Protein AF-A0A9N9CE41-F1 (afdb_monomer)

Mean predicted aligned error: 11.39 Å

Sequence (228 aa):
QKKMTTKIPTEILIKILNNVQSSRSTRDLYSSLLVNRIWCKVTIPILWELPLGQECYMHDERLMKKALFIRTYISLQLLSKLIGGQKRLEHLSIAGNGYLDYNSLFWAIISRKETLKSLRLYSVNFTHCLFLASSFTQLSGFHCTYLKFAAPKYSQKFIIKILEAANRNLKSIHLDLYPIITFEIFSAILNYCTKIEELTLHNLNPEQVIAMINDNFYELRRFSFDSG

Solvent-accessible surface area (backbone atoms only — not comparable to full-atom values): 12607 Å² total; per-residue (Å²): 133,84,81,81,76,84,74,78,54,69,72,58,51,50,53,52,51,57,64,57,47,44,101,75,47,68,66,72,51,59,65,41,49,71,73,41,74,65,45,27,66,58,44,47,59,62,57,54,78,47,77,75,60,86,69,69,94,69,92,57,66,69,61,52,50,52,55,50,49,54,57,46,50,58,49,41,57,53,48,19,52,54,49,56,67,46,88,76,47,36,72,49,76,47,78,44,87,54,94,56,86,47,64,66,38,51,53,18,54,56,76,31,24,90,47,29,31,30,45,34,40,31,26,59,52,42,81,89,48,49,85,57,25,59,58,35,45,58,23,28,29,43,34,42,36,48,44,89,85,42,68,65,70,43,47,51,54,27,51,38,33,32,40,61,33,14,18,64,48,25,28,32,42,35,42,40,42,69,86,51,60,48,70,68,51,53,51,38,45,68,75,27,34,64,47,27,30,31,43,34,44,33,26,51,54,71,68,58,55,52,50,59,72,75,44,84,57,81,56,51,77,42,80,46,73,42,76,113

Structure (mmCIF, N/CA/C/O backbone):
data_AF-A0A9N9CE41-F1
#
_entry.id   AF-A0A9N9CE41-F1
#
loop_
_atom_site.group_PDB
_atom_site.id
_atom_site.type_symbol
_atom_site.label_atom_id
_atom_site.label_alt_id
_atom_site.label_comp_id
_atom_site.label_asym_id
_atom_site.label_entity_id
_atom_site.label_seq_id
_atom_site.pdbx_PDB_ins_code
_atom_site.Cartn_x
_atom_site.Cartn_y
_atom_site.Cartn_z
_atom_site.occupancy
_atom_site.B_iso_or_equiv
_atom_site.auth_seq_id
_atom_site.auth_comp_id
_atom_site.auth_asym_id
_atom_site.auth_atom_id
_atom_site.pdbx_PDB_model_num
ATOM 1 N N . GLN A 1 1 ? 25.357 2.462 -57.049 1.00 44.84 1 GLN A N 1
ATOM 2 C CA . GLN A 1 1 ? 25.863 1.376 -56.175 1.00 44.84 1 GLN A CA 1
ATOM 3 C C . GLN A 1 1 ? 24.782 0.978 -55.177 1.00 44.84 1 GLN A C 1
ATOM 5 O O . GLN A 1 1 ? 24.344 1.811 -54.394 1.00 44.84 1 GLN A O 1
ATOM 10 N N . LYS A 1 2 ? 24.301 -0.269 -55.236 1.00 48.44 2 LYS A N 1
ATOM 11 C CA . LYS A 1 2 ? 23.279 -0.806 -54.323 1.00 48.44 2 LYS A CA 1
ATOM 12 C C . LYS A 1 2 ? 23.988 -1.212 -53.023 1.00 48.44 2 LYS A C 1
ATOM 14 O O . LYS A 1 2 ? 24.781 -2.146 -53.032 1.00 48.44 2 LYS A O 1
ATOM 19 N N . LYS A 1 3 ? 23.769 -0.478 -51.928 1.00 46.06 3 LYS A N 1
ATOM 20 C CA . LYS A 1 3 ? 24.369 -0.772 -50.615 1.00 46.06 3 LYS A CA 1
ATOM 21 C C . LYS A 1 3 ? 23.773 -2.094 -50.107 1.00 46.06 3 LYS A C 1
ATOM 23 O O . LYS A 1 3 ? 22.624 -2.113 -49.668 1.00 46.06 3 LYS A O 1
ATOM 28 N N . MET A 1 4 ? 24.503 -3.207 -50.232 1.00 42.44 4 MET A N 1
ATOM 29 C CA . MET A 1 4 ? 24.097 -4.476 -49.620 1.00 42.44 4 MET A CA 1
ATOM 30 C C . MET A 1 4 ? 24.098 -4.285 -48.107 1.00 42.44 4 MET A C 1
ATOM 32 O O . MET A 1 4 ? 25.146 -4.137 -47.487 1.00 42.44 4 MET A O 1
ATOM 36 N N . THR A 1 5 ? 22.912 -4.241 -47.514 1.00 59.03 5 THR A N 1
ATOM 37 C CA . THR A 1 5 ? 22.762 -4.294 -46.064 1.00 59.03 5 THR A CA 1
ATOM 38 C C . THR A 1 5 ? 22.612 -5.759 -45.694 1.00 59.03 5 THR A C 1
ATOM 40 O O . THR A 1 5 ? 21.532 -6.335 -45.798 1.00 59.03 5 THR A O 1
ATOM 43 N N . THR A 1 6 ? 23.718 -6.398 -45.322 1.00 60.03 6 THR A N 1
ATOM 44 C CA . THR A 1 6 ? 23.696 -7.743 -44.747 1.00 60.03 6 THR A CA 1
ATOM 45 C C . THR A 1 6 ? 23.051 -7.648 -43.366 1.00 60.03 6 THR A C 1
ATOM 47 O O . THR A 1 6 ? 23.660 -7.227 -42.384 1.00 60.03 6 THR A O 1
ATOM 50 N N . LYS A 1 7 ? 21.753 -7.954 -43.291 1.00 80.69 7 LYS A N 1
ATOM 51 C CA . LYS A 1 7 ? 21.048 -8.052 -42.012 1.00 80.69 7 LYS A CA 1
ATOM 52 C C . LYS A 1 7 ? 21.444 -9.368 -41.351 1.00 80.69 7 LYS A C 1
ATOM 54 O O . LYS A 1 7 ? 21.299 -10.423 -41.959 1.00 80.69 7 LYS A O 1
ATOM 59 N N . ILE A 1 8 ? 21.935 -9.294 -40.116 1.00 83.75 8 ILE A N 1
ATOM 60 C CA . ILE A 1 8 ? 22.201 -10.475 -39.289 1.00 83.75 8 ILE A CA 1
ATOM 61 C C . ILE A 1 8 ? 20.864 -11.206 -39.061 1.00 83.75 8 ILE A C 1
ATOM 63 O O . ILE A 1 8 ? 19.914 -10.554 -38.610 1.00 83.75 8 ILE A O 1
ATOM 67 N N . PRO A 1 9 ? 20.762 -12.515 -39.363 1.00 92.94 9 PRO A N 1
ATOM 68 C CA . PRO A 1 9 ? 19.569 -13.301 -39.061 1.00 92.94 9 PRO A CA 1
ATOM 69 C C . PRO A 1 9 ? 19.257 -13.306 -37.562 1.00 92.94 9 PRO A C 1
ATOM 71 O O . PRO A 1 9 ? 20.163 -13.314 -36.722 1.00 92.94 9 PRO A O 1
ATOM 74 N N . THR A 1 10 ? 17.973 -13.309 -37.213 1.00 90.31 10 THR A N 1
ATOM 75 C CA . THR A 1 10 ? 17.518 -13.231 -35.819 1.00 90.31 10 THR A CA 1
ATOM 76 C C . THR A 1 10 ? 18.035 -14.397 -34.978 1.00 90.31 10 THR A C 1
ATOM 78 O O . THR A 1 10 ? 18.397 -14.202 -33.824 1.00 90.31 10 THR A O 1
ATOM 81 N N . GLU A 1 11 ? 18.162 -15.583 -35.563 1.00 91.06 11 GLU A N 1
ATOM 82 C CA . GLU A 1 11 ? 18.649 -16.797 -34.907 1.00 91.06 11 GLU A CA 1
ATOM 83 C C . GLU A 1 11 ? 20.118 -16.663 -34.492 1.00 91.06 11 GLU A C 1
ATOM 85 O O . GLU A 1 11 ? 20.517 -17.102 -33.413 1.00 91.06 11 GLU A O 1
ATOM 90 N N . ILE A 1 12 ? 20.929 -16.017 -35.335 1.00 92.62 12 ILE A N 1
ATOM 91 C CA . ILE A 1 12 ? 22.336 -15.734 -35.034 1.00 92.62 12 ILE A CA 1
ATOM 92 C C . ILE A 1 12 ? 22.429 -14.684 -33.931 1.00 92.62 12 ILE A C 1
ATOM 94 O O . ILE A 1 12 ? 23.232 -14.828 -33.013 1.00 92.62 12 ILE A O 1
ATOM 98 N N . LEU A 1 13 ? 21.570 -13.665 -33.978 1.00 91.75 13 LEU A N 1
ATOM 99 C CA . LEU A 1 13 ? 21.514 -12.640 -32.945 1.00 91.75 13 LEU A CA 1
ATOM 100 C C . LEU A 1 13 ? 21.108 -13.212 -31.576 1.00 91.75 13 LEU A C 1
ATOM 102 O O . LEU A 1 13 ? 21.740 -12.873 -30.581 1.00 91.75 13 LEU A O 1
ATOM 106 N N . ILE A 1 14 ? 20.124 -14.118 -31.523 1.00 90.62 14 ILE A N 1
ATOM 107 C CA . ILE A 1 14 ? 19.747 -14.844 -30.297 1.00 90.62 14 ILE A CA 1
ATOM 108 C C . ILE A 1 14 ? 20.946 -15.621 -29.751 1.00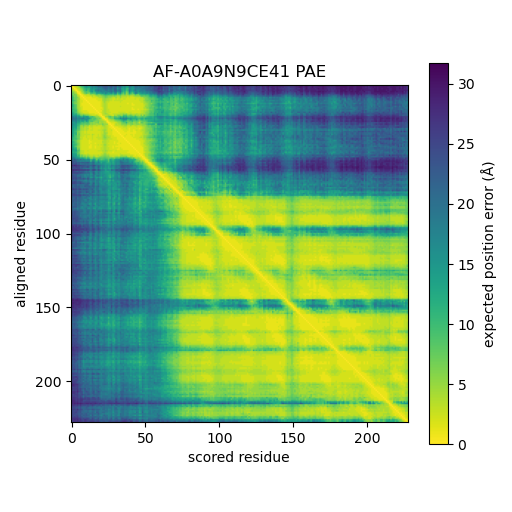 90.62 14 ILE A C 1
ATOM 110 O O . ILE A 1 14 ? 21.256 -15.511 -28.571 1.00 90.62 14 ILE A O 1
ATOM 114 N N . LYS A 1 15 ? 21.668 -16.360 -30.606 1.00 90.12 15 LYS A N 1
ATOM 115 C CA . LYS A 1 15 ? 22.870 -17.096 -30.185 1.00 90.12 15 LYS A CA 1
ATOM 116 C C . LYS A 1 15 ? 23.946 -16.165 -29.633 1.00 90.12 15 LYS A C 1
ATOM 118 O O . LYS A 1 15 ? 24.537 -16.487 -28.610 1.00 90.12 15 LYS A O 1
ATOM 123 N N . ILE A 1 16 ? 24.203 -15.025 -30.276 1.00 89.56 16 ILE A N 1
ATOM 124 C CA . ILE A 1 16 ? 25.168 -14.034 -29.778 1.00 89.56 16 ILE A CA 1
ATOM 125 C C . ILE A 1 16 ? 24.737 -13.541 -28.395 1.00 89.56 16 ILE A C 1
ATOM 127 O O . ILE A 1 16 ? 25.527 -13.599 -27.461 1.00 89.56 16 ILE A O 1
ATOM 131 N N . LEU A 1 17 ? 23.482 -13.118 -28.245 1.00 89.00 17 LEU A N 1
ATOM 132 C CA . LEU A 1 17 ? 22.967 -12.576 -26.989 1.00 89.00 17 LEU A CA 1
ATOM 133 C C . LEU A 1 17 ? 22.949 -13.626 -25.867 1.00 89.00 17 LEU A C 1
ATOM 135 O O . LEU A 1 17 ? 23.381 -13.320 -24.764 1.00 89.00 17 LEU A O 1
ATOM 139 N N . ASN A 1 18 ? 22.581 -14.877 -26.146 1.00 85.94 18 ASN A N 1
ATOM 140 C CA . ASN A 1 18 ? 22.642 -15.962 -25.158 1.00 85.94 18 ASN A CA 1
ATOM 141 C C . ASN A 1 18 ? 24.082 -16.314 -24.747 1.00 85.94 18 ASN A C 1
ATOM 143 O O . ASN A 1 18 ? 24.304 -16.742 -23.623 1.00 85.94 18 ASN A O 1
ATOM 147 N N . ASN A 1 19 ? 25.074 -16.118 -25.625 1.00 84.88 19 ASN A N 1
ATOM 148 C CA . ASN A 1 19 ? 26.488 -16.265 -25.253 1.00 84.88 19 ASN A CA 1
ATOM 149 C C . ASN A 1 19 ? 27.006 -15.061 -24.447 1.00 84.88 19 ASN A C 1
ATOM 151 O O . ASN A 1 19 ? 27.869 -15.220 -23.588 1.00 84.88 19 ASN A O 1
ATOM 155 N N . VAL A 1 20 ? 26.484 -13.859 -24.718 1.00 80.94 20 VAL A N 1
ATOM 156 C CA . VAL A 1 20 ? 26.765 -12.641 -23.935 1.00 80.94 20 VAL A CA 1
ATOM 157 C C . VAL A 1 20 ? 26.112 -12.717 -22.552 1.00 80.94 20 VAL A C 1
ATOM 159 O O . VAL A 1 20 ? 26.651 -12.186 -21.582 1.00 80.94 20 VAL A O 1
ATOM 162 N N . GLN A 1 21 ? 24.984 -13.419 -22.438 1.00 74.75 21 GLN A N 1
ATOM 163 C CA . GLN A 1 21 ? 24.361 -13.800 -21.177 1.00 74.75 21 GLN A CA 1
ATOM 164 C C . GLN A 1 21 ? 25.239 -14.830 -20.450 1.00 74.75 21 GLN A C 1
ATOM 166 O O . GLN A 1 21 ? 24.938 -16.020 -20.391 1.00 74.75 21 GLN A O 1
ATOM 171 N N . SER A 1 22 ? 26.360 -14.384 -19.882 1.00 64.62 22 SER A N 1
ATOM 172 C CA . SER A 1 22 ? 27.119 -15.221 -18.956 1.00 64.62 22 SER A CA 1
ATOM 173 C C . SER A 1 22 ? 26.214 -15.629 -17.789 1.00 64.62 22 SER A C 1
ATOM 175 O O . SER A 1 22 ? 25.350 -14.857 -17.362 1.00 64.62 22 SER A O 1
ATOM 177 N N . SER A 1 23 ? 26.450 -16.804 -17.201 1.00 57.34 23 SER A N 1
ATOM 178 C CA . SER A 1 23 ? 25.688 -17.312 -16.047 1.00 57.34 23 SER A CA 1
ATOM 179 C C . SER A 1 23 ? 25.718 -16.406 -14.805 1.00 57.34 23 SER A C 1
ATOM 181 O O . SER A 1 23 ? 25.091 -16.728 -13.799 1.00 57.34 23 SER A O 1
ATOM 183 N N . ARG A 1 24 ? 26.450 -15.283 -14.846 1.00 53.44 24 ARG A N 1
ATOM 184 C CA . ARG A 1 24 ? 26.708 -14.403 -13.703 1.00 53.44 24 ARG A CA 1
ATOM 185 C C . ARG A 1 24 ? 26.245 -12.957 -13.880 1.00 53.44 24 ARG A C 1
ATOM 187 O O . ARG A 1 24 ? 26.238 -12.236 -12.885 1.00 53.44 24 ARG A O 1
ATOM 194 N N . SER A 1 25 ? 25.874 -12.490 -15.079 1.00 62.81 25 SER A N 1
ATOM 195 C CA . SER A 1 25 ? 25.369 -11.114 -15.218 1.00 62.81 25 SER A CA 1
ATOM 196 C C . SER A 1 25 ? 24.567 -10.854 -16.489 1.00 62.81 25 SER A C 1
ATOM 198 O O . SER A 1 25 ? 24.998 -11.170 -17.594 1.00 62.81 25 SER A O 1
ATOM 200 N N . THR A 1 26 ? 23.435 -10.165 -16.324 1.00 68.00 26 THR A N 1
ATOM 201 C CA . THR A 1 26 ? 22.615 -9.644 -17.432 1.00 68.00 26 THR A CA 1
ATOM 202 C C . THR A 1 26 ? 23.099 -8.282 -17.952 1.00 68.00 26 THR A C 1
ATOM 204 O O . THR A 1 26 ? 22.507 -7.714 -18.869 1.00 68.00 26 THR A O 1
ATOM 207 N N . ARG A 1 27 ? 24.186 -7.737 -17.381 1.00 66.19 27 ARG A N 1
ATOM 208 C CA . ARG A 1 27 ? 24.671 -6.369 -17.630 1.00 66.19 27 ARG A CA 1
ATOM 209 C C . ARG A 1 27 ? 24.962 -6.085 -19.101 1.00 66.19 27 ARG A C 1
ATOM 211 O O . ARG A 1 27 ? 24.540 -5.052 -19.619 1.00 66.19 27 ARG A O 1
ATOM 218 N N . ASP A 1 28 ? 25.648 -7.007 -19.763 1.00 74.50 28 ASP A N 1
ATOM 219 C CA . ASP A 1 28 ? 26.127 -6.817 -21.135 1.00 74.50 28 ASP A CA 1
ATOM 220 C C . ASP A 1 28 ? 24.989 -6.891 -22.168 1.00 74.50 28 ASP A C 1
ATOM 222 O O . ASP A 1 28 ? 25.136 -6.465 -23.313 1.00 74.50 28 ASP A O 1
ATOM 226 N N . LEU A 1 29 ? 23.802 -7.336 -21.745 1.00 82.25 29 LEU A N 1
ATOM 227 C CA . LEU A 1 29 ? 22.591 -7.306 -22.558 1.00 82.25 29 LEU A CA 1
ATOM 228 C C . LEU A 1 29 ? 21.904 -5.932 -22.549 1.00 82.25 29 LEU A C 1
ATOM 230 O O . LEU A 1 29 ? 21.216 -5.595 -23.508 1.00 82.25 29 LEU A O 1
ATOM 234 N N . TYR A 1 30 ? 22.092 -5.077 -21.537 1.00 76.69 30 TYR A N 1
ATOM 235 C CA . TYR A 1 30 ? 21.418 -3.767 -21.534 1.00 76.69 30 TYR A CA 1
ATOM 236 C C . TYR A 1 30 ? 21.928 -2.835 -22.635 1.00 76.69 30 TYR A C 1
ATOM 238 O O . TYR A 1 30 ? 21.135 -2.102 -23.226 1.00 76.69 30 TYR A O 1
ATOM 246 N N . SER A 1 31 ? 23.223 -2.875 -22.957 1.00 78.50 31 SER A N 1
ATOM 247 C CA . SER A 1 31 ? 23.785 -2.110 -24.081 1.00 78.50 31 SER A CA 1
ATOM 248 C C . SER A 1 31 ? 23.175 -2.548 -25.419 1.00 78.50 31 SER A C 1
ATOM 250 O O . SER A 1 31 ? 22.936 -1.713 -26.293 1.00 78.50 31 SER A O 1
ATOM 252 N N . SER A 1 32 ? 22.811 -3.829 -25.539 1.00 83.56 32 SER A N 1
ATOM 253 C CA . SER A 1 32 ? 22.154 -4.407 -26.716 1.00 83.56 32 SER A CA 1
ATOM 254 C C . SER A 1 32 ? 20.762 -3.814 -26.977 1.00 83.56 32 SER A C 1
ATOM 256 O O . SER A 1 32 ? 20.340 -3.716 -28.131 1.00 83.56 32 SER A O 1
ATOM 258 N N . LEU A 1 33 ? 20.068 -3.315 -25.944 1.00 79.31 33 LEU A N 1
ATOM 259 C CA . LEU A 1 33 ? 18.781 -2.622 -26.102 1.00 79.31 33 LEU A CA 1
ATOM 260 C C . LEU A 1 33 ? 18.899 -1.305 -26.884 1.00 79.31 33 LEU A C 1
ATOM 262 O O . LEU A 1 33 ? 17.920 -0.875 -27.496 1.00 79.31 33 LEU A O 1
ATOM 266 N N . LEU A 1 34 ? 20.076 -0.671 -26.869 1.00 78.06 34 LEU A N 1
ATOM 267 C CA . LEU A 1 34 ? 20.307 0.654 -27.452 1.00 78.06 34 LEU A CA 1
ATOM 268 C C . LEU A 1 34 ? 20.827 0.605 -28.896 1.00 78.06 34 LEU A C 1
ATOM 270 O O . LEU A 1 34 ? 20.915 1.644 -29.542 1.00 78.06 34 LEU A O 1
ATOM 274 N N . VAL A 1 35 ? 21.154 -0.582 -29.419 1.00 84.06 35 VAL A N 1
ATOM 275 C CA . VAL A 1 35 ? 21.774 -0.733 -30.746 1.00 84.06 35 VAL A CA 1
ATOM 276 C C . VAL A 1 35 ? 20.783 -0.409 -31.869 1.00 84.06 35 VAL A C 1
ATOM 278 O O . VAL A 1 35 ? 21.048 0.446 -32.710 1.00 84.06 35 VAL A O 1
ATOM 281 N N . ASN A 1 36 ? 19.642 -1.106 -31.920 1.00 86.12 36 ASN A N 1
ATOM 282 C CA . ASN A 1 36 ? 18.527 -0.828 -32.835 1.00 86.12 36 ASN A CA 1
ATOM 283 C C . ASN A 1 36 ? 17.262 -1.615 -32.432 1.00 86.12 36 ASN A C 1
ATOM 285 O O . ASN A 1 36 ? 17.282 -2.460 -31.538 1.00 86.12 36 ASN A O 1
ATOM 289 N N . ARG A 1 37 ? 16.147 -1.384 -33.143 1.00 81.19 37 ARG A N 1
ATOM 290 C CA . ARG A 1 37 ? 14.844 -2.016 -32.859 1.00 81.19 37 ARG A CA 1
ATOM 291 C C . ARG A 1 37 ? 14.859 -3.549 -32.937 1.00 81.19 37 ARG A C 1
ATOM 293 O O . ARG A 1 37 ? 14.078 -4.179 -32.231 1.00 81.19 37 ARG A O 1
ATOM 300 N N . ILE A 1 38 ? 15.692 -4.148 -33.792 1.00 88.56 38 ILE A N 1
ATOM 301 C CA . ILE A 1 38 ? 15.785 -5.612 -33.921 1.00 88.56 38 ILE A CA 1
ATOM 302 C C . ILE A 1 38 ? 16.506 -6.182 -32.700 1.00 88.56 38 ILE A C 1
ATOM 304 O O . ILE A 1 38 ? 15.963 -7.066 -32.045 1.00 88.56 38 ILE A O 1
ATOM 308 N N . TRP A 1 39 ? 17.662 -5.619 -32.343 1.00 89.31 39 TRP A N 1
ATOM 309 C CA . TRP A 1 39 ? 18.403 -6.005 -31.139 1.00 89.31 39 TRP A CA 1
ATOM 310 C C . TRP A 1 39 ? 17.556 -5.845 -29.881 1.00 89.31 39 TRP A C 1
ATOM 312 O O . TRP A 1 39 ? 17.470 -6.776 -29.088 1.00 89.31 39 TRP A O 1
ATOM 322 N N . CYS A 1 40 ? 16.828 -4.735 -29.756 1.00 83.25 40 CYS A N 1
ATOM 323 C CA . CYS A 1 40 ? 15.890 -4.519 -28.660 1.00 83.25 40 CYS A CA 1
ATOM 324 C C . CYS A 1 40 ? 14.824 -5.629 -28.576 1.00 83.25 40 CYS A C 1
ATOM 326 O O . CYS A 1 40 ? 14.662 -6.244 -27.524 1.00 83.25 40 CYS A O 1
ATOM 328 N N . LYS A 1 41 ? 14.144 -5.945 -29.689 1.00 83.38 41 LYS A N 1
ATOM 329 C CA . LYS A 1 41 ? 13.095 -6.982 -29.728 1.00 83.38 41 LYS A CA 1
ATOM 330 C C . LYS A 1 41 ? 13.593 -8.373 -29.334 1.00 83.38 41 LYS A C 1
ATOM 332 O O . LYS A 1 41 ? 12.823 -9.124 -28.751 1.00 83.38 41 LYS A O 1
ATOM 337 N N . VAL A 1 42 ? 14.835 -8.710 -29.673 1.00 89.00 42 VAL A N 1
ATOM 338 C CA . VAL A 1 42 ? 15.430 -10.025 -29.386 1.00 89.00 42 VAL A CA 1
ATOM 339 C C . VAL A 1 42 ? 16.005 -10.094 -27.970 1.00 89.00 42 VAL A C 1
ATOM 341 O O . VAL A 1 42 ? 15.869 -11.107 -27.298 1.00 89.00 42 VAL A O 1
ATOM 344 N N . THR A 1 43 ? 16.608 -9.004 -27.497 1.00 86.38 43 THR A N 1
ATOM 345 C CA . THR A 1 43 ? 17.237 -8.928 -26.170 1.00 86.38 43 THR A CA 1
ATOM 346 C C . THR A 1 43 ? 16.201 -8.925 -25.045 1.00 86.38 43 THR A C 1
ATOM 348 O O . THR A 1 43 ? 16.466 -9.456 -23.972 1.00 86.38 43 THR A O 1
ATOM 351 N N . ILE A 1 44 ? 15.015 -8.347 -25.278 1.00 80.94 44 ILE A N 1
ATOM 352 C CA . ILE A 1 44 ? 13.927 -8.285 -24.291 1.00 80.94 44 ILE A CA 1
ATOM 353 C C . ILE A 1 44 ? 13.563 -9.691 -23.774 1.00 80.94 44 ILE A C 1
ATOM 355 O O . ILE A 1 44 ? 13.729 -9.902 -22.578 1.00 80.94 44 ILE A O 1
ATOM 359 N N . PRO A 1 45 ? 13.131 -10.667 -24.599 1.00 81.00 45 PRO A N 1
ATOM 360 C CA . PRO A 1 45 ? 12.812 -12.011 -24.110 1.00 81.00 45 PRO A CA 1
ATOM 361 C C . PRO A 1 45 ? 13.934 -12.651 -23.280 1.00 81.00 45 PRO A C 1
ATOM 363 O O . PRO A 1 45 ? 13.661 -13.162 -22.202 1.00 81.00 45 PRO A O 1
ATOM 366 N N . ILE A 1 46 ? 15.190 -12.516 -23.717 1.00 81.94 46 ILE A N 1
ATOM 367 C CA . ILE A 1 46 ? 16.377 -13.076 -23.046 1.00 81.94 46 ILE A CA 1
ATOM 368 C C . ILE A 1 46 ? 16.590 -12.445 -21.657 1.00 81.94 46 ILE A C 1
ATOM 370 O O . ILE A 1 46 ? 16.816 -13.142 -20.670 1.00 81.94 46 ILE A O 1
ATOM 374 N N . LEU A 1 47 ? 16.450 -11.117 -21.547 1.00 75.81 47 LEU A N 1
ATOM 375 C CA . LEU A 1 47 ? 16.471 -10.408 -20.260 1.00 75.81 47 LEU A CA 1
ATOM 376 C C . LEU A 1 47 ? 15.312 -10.828 -19.337 1.00 75.81 47 LEU A C 1
ATOM 378 O O . LEU A 1 47 ? 15.435 -10.737 -18.116 1.00 75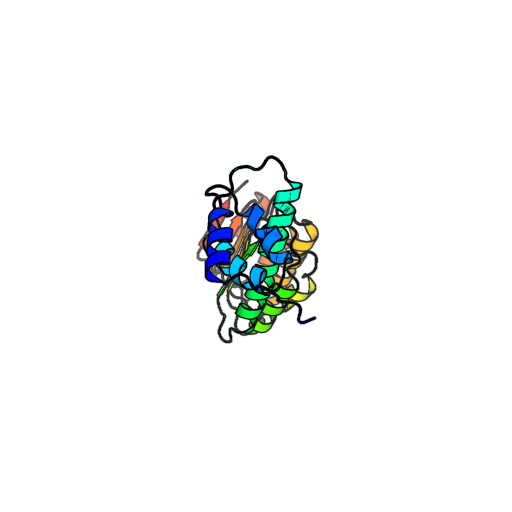.81 47 LEU A O 1
ATOM 382 N N . TRP A 1 48 ? 14.190 -11.269 -19.910 1.00 70.56 48 TRP A N 1
ATOM 383 C CA . TRP A 1 48 ? 12.993 -11.699 -19.187 1.00 70.56 48 TRP A CA 1
ATOM 384 C C . TRP A 1 48 ? 12.995 -13.169 -18.765 1.00 70.56 48 TRP A C 1
ATOM 386 O O . TRP A 1 48 ? 12.202 -13.515 -17.895 1.00 70.56 48 TRP A O 1
ATOM 396 N N . GLU A 1 49 ? 13.856 -14.019 -19.332 1.00 70.12 49 GLU A N 1
ATOM 397 C CA . GLU A 1 49 ? 14.012 -15.423 -18.911 1.00 70.12 49 GLU A CA 1
ATOM 398 C C . GLU A 1 49 ? 14.626 -15.544 -17.503 1.00 70.12 49 GLU A C 1
ATOM 400 O O . GLU A 1 49 ? 14.409 -16.533 -16.807 1.00 70.12 49 GLU A O 1
ATOM 405 N N . LEU A 1 50 ? 15.316 -14.499 -17.031 1.00 61.28 50 LEU A N 1
ATOM 406 C CA . LEU A 1 50 ? 15.824 -14.373 -15.660 1.00 61.28 50 LEU A CA 1
ATOM 407 C C . LEU A 1 50 ? 15.410 -13.020 -15.053 1.00 61.28 50 LEU A C 1
ATOM 409 O O . LEU A 1 50 ? 16.265 -12.203 -14.697 1.00 61.28 50 LEU A O 1
ATOM 413 N N . PRO A 1 51 ? 14.100 -12.759 -14.875 1.00 51.38 51 PRO A N 1
ATOM 414 C CA . PRO A 1 51 ? 13.600 -11.436 -14.496 1.00 51.38 51 PRO A CA 1
ATOM 415 C C . PRO A 1 51 ? 14.009 -11.045 -13.066 1.00 51.38 51 PRO A C 1
ATOM 417 O O . PRO A 1 51 ? 13.934 -9.872 -12.694 1.00 51.38 51 PRO A O 1
ATOM 420 N N . LEU A 1 52 ? 14.449 -12.031 -12.275 1.00 48.28 52 LEU A N 1
ATOM 421 C CA . LEU A 1 52 ? 14.884 -11.949 -10.881 1.00 48.28 52 LEU A CA 1
ATOM 422 C C . LEU A 1 52 ? 16.215 -12.687 -10.650 1.00 48.28 52 LEU A C 1
ATOM 424 O O . LEU A 1 52 ? 16.471 -13.128 -9.533 1.00 48.28 52 LEU A O 1
ATOM 428 N N . GLY A 1 53 ? 17.041 -12.851 -11.696 1.00 45.09 53 GLY A N 1
ATOM 429 C CA . GLY A 1 53 ? 18.353 -13.489 -11.574 1.00 45.09 53 GLY A CA 1
ATOM 430 C C . GLY A 1 53 ? 19.120 -12.943 -10.366 1.00 45.09 53 GLY A C 1
ATOM 431 O O . GLY A 1 53 ? 19.201 -11.729 -10.173 1.00 45.09 53 GLY A O 1
ATOM 432 N N . GLN A 1 54 ? 19.601 -13.864 -9.534 1.00 47.47 54 GLN A N 1
ATOM 433 C CA . GLN A 1 54 ? 20.292 -13.634 -8.270 1.00 47.47 54 GLN A CA 1
ATOM 434 C C . GLN A 1 54 ? 21.622 -12.915 -8.537 1.00 47.47 54 GLN A C 1
ATOM 436 O O . GLN A 1 54 ? 22.671 -13.542 -8.633 1.00 47.47 54 GLN A O 1
ATOM 441 N N . GLU A 1 55 ? 21.589 -11.598 -8.742 1.00 51.38 55 GLU A N 1
ATOM 442 C CA . GLU A 1 55 ? 22.815 -10.833 -8.956 1.00 51.38 55 GLU A CA 1
ATOM 443 C C . GLU A 1 55 ? 23.532 -10.664 -7.613 1.00 51.38 55 GLU A C 1
ATOM 445 O O . GLU A 1 55 ? 23.090 -9.952 -6.710 1.00 51.38 55 GLU A O 1
ATOM 450 N N . CYS A 1 56 ? 24.633 -11.407 -7.496 1.00 41.81 56 CYS A N 1
ATOM 451 C CA . CYS A 1 56 ? 25.593 -11.374 -6.407 1.00 41.81 56 CYS A CA 1
ATOM 452 C C . CYS A 1 56 ? 26.043 -9.937 -6.098 1.00 41.81 56 CYS A C 1
ATOM 454 O O . CYS A 1 56 ? 26.203 -9.128 -7.011 1.00 41.81 56 CYS A O 1
ATOM 456 N N . TYR A 1 57 ? 26.289 -9.667 -4.812 1.00 45.31 57 TYR A N 1
ATOM 457 C CA . TYR A 1 57 ? 26.903 -8.458 -4.251 1.00 45.31 57 TYR A CA 1
ATOM 458 C C . TYR A 1 57 ? 27.872 -7.755 -5.224 1.00 45.31 57 TYR A C 1
ATOM 460 O O . TYR A 1 57 ? 28.998 -8.200 -5.439 1.00 45.31 57 TYR A O 1
ATOM 468 N N . MET A 1 58 ? 27.421 -6.651 -5.826 1.00 49.75 58 MET A N 1
ATOM 469 C CA . MET A 1 58 ? 28.225 -5.815 -6.722 1.00 49.75 58 MET A CA 1
ATOM 470 C C . MET A 1 58 ? 28.982 -4.750 -5.919 1.00 49.75 58 MET A C 1
ATOM 472 O O . MET A 1 58 ? 28.390 -4.085 -5.073 1.00 49.75 58 MET A O 1
ATOM 476 N N . HIS A 1 59 ? 30.263 -4.529 -6.234 1.00 52.47 59 HIS A N 1
ATOM 477 C CA . HIS A 1 59 ? 31.070 -3.439 -5.660 1.00 52.47 59 HIS A CA 1
ATOM 478 C C . HIS A 1 59 ? 30.850 -2.066 -6.331 1.00 52.47 59 HIS A C 1
ATOM 480 O O . HIS A 1 59 ? 31.252 -1.055 -5.763 1.00 52.47 59 HIS A O 1
ATOM 486 N N . ASP A 1 60 ? 30.199 -1.998 -7.503 1.00 57.56 60 ASP A N 1
ATOM 487 C CA . ASP A 1 60 ? 29.906 -0.732 -8.202 1.00 57.56 60 ASP A CA 1
ATOM 488 C C . ASP A 1 60 ? 28.405 -0.399 -8.163 1.00 57.56 60 ASP A C 1
ATOM 490 O O . ASP A 1 60 ? 27.591 -0.830 -8.990 1.00 57.56 60 ASP A O 1
ATOM 494 N N . GLU A 1 61 ? 28.046 0.409 -7.169 1.00 56.19 61 GLU A N 1
ATOM 495 C CA . GLU A 1 61 ? 26.685 0.858 -6.882 1.00 56.19 61 GLU A CA 1
ATOM 496 C C . GLU A 1 61 ? 26.063 1.675 -8.034 1.00 56.19 61 GLU A C 1
ATOM 498 O O . GLU A 1 61 ? 24.841 1.692 -8.216 1.00 56.19 61 GLU A O 1
ATOM 503 N N . ARG A 1 62 ? 26.882 2.355 -8.850 1.00 55.16 62 ARG A N 1
ATOM 504 C CA . ARG A 1 62 ? 26.412 3.328 -9.848 1.00 55.16 62 ARG A CA 1
ATOM 505 C C . ARG A 1 62 ? 25.879 2.646 -11.104 1.00 55.16 62 ARG A C 1
ATOM 507 O O . ARG A 1 62 ? 24.866 3.083 -11.658 1.00 55.16 62 ARG A O 1
ATOM 514 N N . LEU A 1 63 ? 26.538 1.579 -11.550 1.00 52.78 63 LEU A N 1
ATOM 515 C CA . LEU A 1 63 ? 26.086 0.772 -12.687 1.00 52.78 63 LEU A CA 1
ATOM 516 C C . LEU A 1 63 ? 24.923 -0.148 -12.305 1.00 52.78 63 LEU A C 1
ATOM 518 O O . LEU A 1 63 ? 23.982 -0.269 -13.092 1.00 52.78 63 LEU A O 1
ATOM 522 N N . MET A 1 64 ? 24.931 -0.699 -11.082 1.00 57.97 64 MET A N 1
ATOM 523 C CA . MET A 1 64 ? 23.794 -1.442 -10.527 1.00 57.97 64 MET A CA 1
ATOM 524 C C . MET A 1 64 ? 22.530 -0.583 -10.556 1.00 57.97 64 MET A C 1
ATOM 526 O O . MET A 1 64 ? 21.533 -0.984 -11.148 1.00 57.97 64 MET A O 1
ATOM 530 N N . LYS A 1 65 ? 22.600 0.643 -10.019 1.00 55.94 65 LYS A N 1
ATOM 531 C CA . LYS A 1 65 ? 21.486 1.599 -10.046 1.00 55.94 65 LYS A CA 1
ATOM 532 C C . LYS A 1 65 ? 20.954 1.803 -11.467 1.00 55.94 65 LYS A C 1
ATOM 534 O O . LYS A 1 65 ? 19.758 1.653 -11.685 1.00 55.94 65 LYS A O 1
ATOM 539 N N . LYS A 1 66 ? 21.815 2.077 -12.455 1.00 53.22 66 LYS A N 1
ATOM 540 C CA . LYS A 1 66 ? 21.396 2.338 -13.849 1.00 53.22 66 LYS A CA 1
ATOM 541 C C . LYS A 1 66 ? 20.722 1.141 -14.534 1.00 53.22 66 LYS A C 1
ATOM 543 O O . LYS A 1 66 ? 19.692 1.331 -15.179 1.00 53.22 66 LYS A O 1
ATOM 548 N N . ALA A 1 67 ? 21.270 -0.067 -14.396 1.00 54.91 67 ALA A N 1
ATOM 549 C CA . ALA A 1 67 ? 20.668 -1.275 -14.967 1.00 54.91 67 ALA A CA 1
ATOM 550 C C . ALA A 1 67 ? 19.316 -1.592 -14.301 1.00 54.91 67 ALA A C 1
ATOM 552 O O . ALA A 1 67 ? 18.334 -1.870 -14.993 1.00 54.91 67 ALA A O 1
ATOM 553 N N . LEU A 1 68 ? 19.233 -1.434 -12.973 1.00 57.78 68 LEU A N 1
ATOM 554 C CA . LEU A 1 68 ? 17.979 -1.554 -12.227 1.00 57.78 68 LEU A CA 1
ATOM 555 C C . LEU A 1 68 ? 16.955 -0.504 -12.679 1.00 57.78 68 LEU A C 1
ATOM 557 O O . LEU A 1 68 ? 15.788 -0.839 -12.853 1.00 57.78 68 LEU A O 1
ATOM 561 N N . PHE A 1 69 ? 17.375 0.742 -12.931 1.00 55.94 69 PHE A N 1
ATOM 562 C CA . PHE A 1 69 ? 16.492 1.807 -13.414 1.00 55.94 69 PHE A CA 1
ATOM 563 C C . PHE A 1 69 ? 15.897 1.479 -14.785 1.00 55.94 69 PHE A C 1
ATOM 565 O O . PHE A 1 69 ? 14.686 1.594 -14.946 1.00 55.94 69 PHE A O 1
ATOM 572 N N . ILE A 1 70 ? 16.698 1.024 -15.755 1.00 55.94 70 ILE A N 1
ATOM 573 C CA . ILE A 1 70 ? 16.195 0.686 -17.100 1.00 55.94 70 ILE A CA 1
ATOM 574 C C . ILE A 1 70 ? 15.262 -0.531 -17.040 1.00 55.94 70 ILE A C 1
ATOM 576 O O . ILE A 1 70 ? 14.150 -0.480 -17.571 1.00 55.94 70 ILE A O 1
ATOM 580 N N . ARG A 1 71 ? 15.670 -1.600 -16.340 1.00 60.44 71 ARG A N 1
ATOM 581 C CA . ARG A 1 71 ? 14.857 -2.814 -16.149 1.00 60.44 71 ARG A CA 1
ATOM 582 C C . ARG A 1 71 ? 13.531 -2.504 -15.468 1.00 60.44 71 ARG A C 1
ATOM 584 O O . ARG A 1 71 ? 12.477 -2.956 -15.919 1.00 60.44 71 ARG A O 1
ATOM 591 N N . THR A 1 72 ? 13.567 -1.700 -14.410 1.00 60.00 72 THR A N 1
ATOM 592 C CA . THR A 1 72 ? 12.356 -1.381 -13.656 1.00 60.00 72 THR A CA 1
ATOM 593 C C . THR A 1 72 ? 11.481 -0.380 -14.396 1.00 60.00 72 THR A C 1
ATOM 595 O O . THR A 1 72 ? 10.271 -0.540 -14.387 1.00 60.00 72 THR A O 1
ATOM 598 N N . TYR A 1 73 ? 12.042 0.583 -15.130 1.00 60.72 73 TYR A N 1
ATOM 599 C CA . TYR A 1 73 ? 11.256 1.525 -15.930 1.00 60.72 73 TYR A CA 1
ATOM 600 C C . TYR A 1 73 ? 10.460 0.830 -17.044 1.00 60.72 73 TYR A C 1
ATOM 602 O O . TYR A 1 73 ? 9.258 1.062 -17.187 1.00 60.72 73 TYR A O 1
ATOM 610 N N . ILE A 1 74 ? 11.102 -0.071 -17.798 1.00 62.47 74 ILE A N 1
ATOM 611 C CA . ILE A 1 74 ? 10.416 -0.862 -18.831 1.00 62.47 74 ILE A CA 1
ATOM 612 C C . ILE A 1 74 ? 9.335 -1.744 -18.183 1.00 62.47 74 ILE A C 1
ATOM 614 O O . ILE A 1 74 ? 8.210 -1.820 -18.685 1.00 62.47 74 ILE A O 1
ATOM 618 N N . SER A 1 75 ? 9.638 -2.342 -17.028 1.00 69.81 75 SER A N 1
ATOM 619 C CA . SER A 1 75 ? 8.668 -3.129 -16.260 1.00 69.81 75 SER A CA 1
ATOM 620 C C . SER A 1 75 ? 7.489 -2.280 -15.765 1.00 69.81 75 SER A C 1
ATOM 622 O O . SER A 1 75 ? 6.350 -2.731 -15.835 1.00 69.81 75 SER A O 1
ATOM 624 N N . LEU A 1 76 ? 7.720 -1.033 -15.340 1.00 74.62 76 LEU A N 1
ATOM 625 C CA . LEU A 1 76 ? 6.684 -0.120 -14.846 1.00 74.62 76 LEU A CA 1
ATOM 626 C C . LEU A 1 76 ? 5.722 0.327 -15.944 1.00 74.62 76 LEU A C 1
ATOM 628 O O . LEU A 1 76 ? 4.515 0.365 -15.706 1.00 74.62 76 LEU A O 1
ATOM 632 N N . GLN A 1 77 ? 6.208 0.620 -17.154 1.00 78.19 77 GLN A N 1
ATOM 633 C CA . GLN A 1 77 ? 5.325 0.967 -18.273 1.00 78.19 77 GLN A CA 1
ATOM 634 C C . GLN A 1 77 ? 4.413 -0.202 -18.666 1.00 78.19 77 GLN A C 1
ATOM 636 O O . GLN A 1 77 ? 3.223 -0.007 -18.922 1.00 78.19 77 GLN A O 1
ATOM 641 N N . LEU A 1 78 ? 4.958 -1.420 -18.709 1.00 79.00 78 LEU A N 1
ATOM 642 C CA . LEU A 1 78 ? 4.174 -2.619 -19.004 1.00 79.00 78 LEU A CA 1
ATOM 643 C C . LEU A 1 78 ? 3.182 -2.925 -17.883 1.00 79.00 78 LEU A C 1
ATOM 645 O O . LEU A 1 78 ? 2.012 -3.165 -18.167 1.00 79.00 78 LEU A O 1
ATOM 649 N N . LEU A 1 79 ? 3.615 -2.834 -16.626 1.00 82.31 79 LEU A N 1
ATOM 650 C CA . LEU A 1 79 ? 2.753 -3.024 -15.464 1.00 82.31 79 LEU A CA 1
ATOM 651 C C . LEU A 1 79 ? 1.604 -2.008 -15.447 1.00 82.31 79 LEU A C 1
ATOM 653 O O . LEU A 1 79 ? 0.458 -2.383 -15.219 1.00 82.31 79 LEU A O 1
ATOM 657 N N . SER A 1 80 ? 1.881 -0.747 -15.785 1.00 88.69 80 SER A N 1
ATOM 658 C CA . SER A 1 80 ? 0.857 0.299 -15.898 1.00 88.69 80 SER A CA 1
ATOM 659 C C . SER A 1 80 ? -0.184 -0.042 -16.966 1.00 88.69 80 SER A C 1
ATOM 661 O O . SER A 1 80 ? -1.385 0.070 -16.725 1.00 88.69 80 SER A O 1
ATOM 663 N N . LYS A 1 81 ? 0.250 -0.523 -18.139 1.00 87.69 81 LYS A N 1
ATOM 664 C CA . LYS A 1 81 ? -0.666 -0.974 -19.200 1.00 87.69 81 LYS A CA 1
ATOM 665 C C . LYS A 1 81 ? -1.480 -2.195 -18.778 1.00 87.69 81 LYS A C 1
ATOM 667 O O . LYS A 1 81 ? -2.678 -2.240 -19.043 1.00 87.69 81 LYS A O 1
ATOM 672 N N . LEU A 1 82 ? -0.845 -3.162 -18.115 1.00 84.12 82 LEU A N 1
ATOM 673 C CA . LEU A 1 82 ? -1.507 -4.367 -17.621 1.00 84.12 82 LEU A CA 1
ATOM 674 C C . LEU A 1 82 ? -2.599 -4.014 -16.614 1.00 84.12 82 LEU A C 1
ATOM 676 O O . LEU A 1 82 ? -3.738 -4.427 -16.812 1.00 84.12 82 LEU A O 1
ATOM 680 N N . ILE A 1 83 ? -2.275 -3.210 -15.596 1.00 89.00 83 ILE A N 1
ATOM 681 C CA . ILE A 1 83 ? -3.227 -2.745 -14.578 1.00 89.00 83 ILE A CA 1
ATOM 682 C C . ILE A 1 83 ? -4.356 -1.941 -15.228 1.00 89.00 83 ILE A C 1
ATOM 684 O O . ILE A 1 83 ? -5.524 -2.223 -14.969 1.00 89.00 83 ILE A O 1
ATOM 688 N N . GLY A 1 84 ? -4.030 -0.994 -16.115 1.00 90.00 84 GLY A N 1
ATOM 689 C CA . GLY A 1 84 ? -5.027 -0.177 -16.813 1.00 90.00 84 GLY A CA 1
ATOM 690 C C . GLY A 1 84 ? -5.992 -0.992 -17.684 1.00 90.00 84 GLY A C 1
ATOM 691 O O . GLY A 1 84 ? -7.144 -0.600 -17.860 1.00 90.00 84 GLY A O 1
ATOM 692 N N . GLY A 1 85 ? -5.556 -2.152 -18.187 1.00 89.38 85 GLY A N 1
ATOM 693 C CA . GLY A 1 85 ? -6.390 -3.076 -18.956 1.00 89.38 85 GLY A CA 1
ATOM 694 C C . GLY A 1 85 ? -7.337 -3.947 -18.119 1.00 89.38 85 GLY A C 1
ATOM 695 O O . GLY A 1 85 ? -8.296 -4.495 -18.667 1.00 89.38 85 GLY A O 1
ATOM 696 N N . GLN A 1 86 ? -7.121 -4.085 -16.806 1.00 90.75 86 GLN A N 1
ATOM 697 C CA . GLN A 1 86 ? -7.934 -4.972 -15.966 1.00 90.75 86 GLN A CA 1
ATOM 698 C C . GLN A 1 86 ? -9.242 -4.302 -15.528 1.00 90.75 86 GLN A C 1
ATOM 700 O O . GLN A 1 86 ? -9.236 -3.352 -14.754 1.00 90.75 86 GLN A O 1
ATOM 705 N N . LYS A 1 87 ? -10.404 -4.807 -15.958 1.00 92.44 87 LYS A N 1
ATOM 706 C CA . LYS A 1 87 ? -11.718 -4.241 -15.573 1.00 92.44 87 LYS A CA 1
ATOM 707 C C . LYS A 1 87 ? -12.240 -4.695 -14.207 1.00 92.44 87 LYS A C 1
ATOM 709 O O . LYS A 1 87 ? -13.162 -4.081 -13.693 1.00 92.44 87 LYS A O 1
ATOM 714 N N . ARG A 1 88 ? -11.694 -5.779 -13.653 1.00 93.75 88 ARG A N 1
ATOM 715 C CA . ARG A 1 88 ? -12.175 -6.431 -12.420 1.00 93.75 88 ARG A CA 1
ATOM 716 C C . ARG A 1 88 ? -11.051 -6.602 -11.396 1.00 93.75 88 ARG A C 1
ATOM 718 O O . ARG A 1 88 ? -11.012 -7.593 -10.679 1.00 93.75 88 ARG A O 1
ATOM 725 N N . LEU A 1 89 ? -10.074 -5.695 -11.401 1.00 93.00 89 LEU A N 1
ATOM 726 C CA . LEU A 1 89 ? -8.940 -5.785 -10.487 1.00 93.00 89 LEU A CA 1
ATOM 727 C C . LEU A 1 89 ? -9.395 -5.395 -9.078 1.00 93.00 89 LEU A C 1
ATOM 729 O O . LEU A 1 89 ? -9.661 -4.221 -8.827 1.00 93.00 89 LEU A O 1
ATOM 733 N N . GLU A 1 90 ? -9.478 -6.383 -8.187 1.00 96.06 90 GLU A N 1
ATOM 734 C CA . GLU A 1 90 ? -9.905 -6.183 -6.795 1.00 96.06 90 GLU A CA 1
ATOM 735 C C . GLU A 1 90 ? -8.735 -6.178 -5.806 1.00 96.06 90 GLU A C 1
ATOM 737 O O . GLU A 1 90 ? -8.778 -5.464 -4.806 1.00 96.06 90 GLU A O 1
ATOM 742 N N . HIS A 1 91 ? -7.672 -6.930 -6.096 1.00 95.56 91 HIS A N 1
ATOM 743 C CA . HIS A 1 91 ? -6.508 -7.070 -5.225 1.00 95.56 91 HIS A CA 1
ATOM 744 C C . HIS A 1 91 ? -5.243 -6.739 -6.005 1.00 95.56 91 HIS A C 1
ATOM 746 O O . HIS A 1 91 ? -4.970 -7.345 -7.042 1.00 95.56 91 HIS A O 1
ATOM 752 N N . LEU A 1 92 ? -4.461 -5.791 -5.497 1.00 92.25 92 LEU A N 1
ATOM 753 C CA . LEU A 1 92 ? -3.198 -5.399 -6.100 1.00 92.25 92 LEU A CA 1
ATOM 754 C C . LEU A 1 92 ? -2.096 -5.376 -5.051 1.00 92.25 92 LEU A C 1
ATOM 756 O O . LEU A 1 92 ? -2.247 -4.788 -3.985 1.00 92.25 92 LEU A O 1
ATOM 760 N N . SER A 1 93 ? -0.970 -5.989 -5.397 1.00 91.38 93 SER A N 1
ATOM 761 C CA . SER A 1 93 ? 0.248 -5.982 -4.602 1.00 91.38 93 SER A CA 1
ATOM 762 C C . SER A 1 93 ? 1.398 -5.482 -5.460 1.00 91.38 93 SER A C 1
ATOM 764 O O . SER A 1 93 ? 1.653 -6.033 -6.530 1.00 91.38 93 SER A O 1
ATOM 766 N N . ILE A 1 94 ? 2.080 -4.437 -5.002 1.00 86.44 94 ILE A N 1
ATOM 767 C CA . ILE A 1 94 ? 3.232 -3.849 -5.680 1.00 86.44 94 ILE A CA 1
ATOM 768 C C . ILE A 1 94 ? 4.395 -3.818 -4.705 1.00 86.44 94 ILE A C 1
ATOM 770 O O . ILE A 1 94 ? 4.313 -3.187 -3.653 1.00 86.44 94 ILE A O 1
ATOM 774 N N . ALA A 1 95 ? 5.490 -4.463 -5.093 1.00 83.62 95 ALA A N 1
ATOM 775 C CA . ALA A 1 95 ? 6.773 -4.335 -4.426 1.00 83.62 95 ALA A CA 1
ATOM 776 C C . ALA A 1 95 ? 7.713 -3.499 -5.295 1.00 83.62 95 ALA A C 1
ATOM 778 O O . ALA A 1 95 ? 7.998 -3.848 -6.441 1.00 83.62 95 ALA A O 1
ATOM 779 N N . GLY A 1 96 ? 8.137 -2.360 -4.759 1.00 74.00 96 GLY A N 1
ATOM 780 C CA . GLY A 1 96 ? 9.085 -1.450 -5.374 1.00 74.00 96 GLY A CA 1
ATOM 781 C C . GLY A 1 96 ? 10.503 -1.670 -4.861 1.00 74.00 96 GLY A C 1
ATOM 782 O O . GLY A 1 96 ? 10.711 -2.121 -3.742 1.00 74.00 96 GLY A O 1
ATOM 783 N N . ASN A 1 97 ? 11.492 -1.295 -5.671 1.00 66.50 97 ASN A N 1
ATOM 784 C CA . ASN A 1 97 ? 12.890 -1.206 -5.250 1.00 66.50 97 ASN A CA 1
ATOM 785 C C . ASN A 1 97 ? 13.380 0.238 -5.456 1.00 66.50 97 ASN A C 1
ATOM 787 O O . ASN A 1 97 ? 13.908 0.584 -6.510 1.00 66.50 97 ASN A O 1
ATOM 791 N N . GLY A 1 98 ? 13.188 1.103 -4.453 1.00 62.97 98 GLY A N 1
ATOM 792 C CA . GLY A 1 98 ? 13.834 2.424 -4.381 1.00 62.97 98 GLY A CA 1
ATOM 793 C C . GLY A 1 98 ? 13.172 3.575 -5.164 1.00 62.97 98 GLY A C 1
ATOM 794 O O . GLY A 1 98 ? 11.950 3.649 -5.290 1.00 62.97 98 GLY A O 1
ATOM 795 N N . TYR A 1 99 ? 14.009 4.516 -5.632 1.00 60.38 99 TYR A N 1
ATOM 796 C CA . TYR A 1 99 ? 13.693 5.872 -6.141 1.00 60.38 99 TYR A CA 1
ATOM 797 C C . TYR A 1 99 ? 13.056 5.937 -7.540 1.00 60.38 99 TYR A C 1
ATOM 799 O O . TYR A 1 99 ? 13.417 6.784 -8.357 1.00 60.38 99 TYR A O 1
ATOM 807 N N . LEU A 1 100 ? 12.151 5.027 -7.867 1.00 64.69 100 LEU A N 1
ATOM 808 C CA . LEU A 1 100 ? 11.486 5.073 -9.165 1.00 64.69 100 LEU A CA 1
ATOM 809 C C . LEU A 1 100 ? 10.329 6.067 -9.142 1.00 64.69 100 LEU A C 1
ATOM 811 O O . LEU A 1 100 ? 9.613 6.183 -8.147 1.00 64.69 100 LEU A O 1
ATOM 815 N N . ASP A 1 101 ? 10.148 6.776 -10.255 1.00 69.94 101 ASP A N 1
ATOM 816 C CA . ASP A 1 101 ? 8.942 7.561 -10.474 1.00 69.94 101 ASP A CA 1
ATOM 817 C C . ASP A 1 101 ? 7.791 6.616 -10.847 1.00 69.94 101 ASP A C 1
ATOM 819 O O . ASP A 1 101 ? 7.669 6.141 -11.980 1.00 69.94 101 ASP A O 1
ATOM 823 N N . TYR A 1 102 ? 6.951 6.328 -9.858 1.00 75.44 102 TYR A N 1
ATOM 824 C CA . TYR A 1 102 ? 5.780 5.473 -9.996 1.00 75.44 102 TYR A CA 1
ATOM 825 C C . TYR A 1 102 ? 4.543 6.226 -10.509 1.00 75.44 102 TYR A C 1
ATOM 827 O O . TYR A 1 102 ? 3.469 5.633 -10.545 1.00 75.44 102 TYR A O 1
ATOM 835 N N . ASN A 1 103 ? 4.639 7.496 -10.927 1.00 81.38 103 ASN A N 1
ATOM 836 C CA . ASN A 1 103 ? 3.475 8.293 -11.341 1.00 81.38 103 ASN A CA 1
ATOM 837 C C . ASN A 1 103 ? 2.592 7.571 -12.373 1.00 81.38 103 ASN A C 1
ATOM 839 O O . ASN A 1 103 ? 1.378 7.474 -12.198 1.00 81.38 103 ASN A O 1
ATOM 843 N N . SER A 1 104 ? 3.196 7.009 -13.426 1.00 83.62 104 SER A N 1
ATOM 844 C CA . SER A 1 104 ? 2.463 6.246 -14.453 1.00 83.62 104 SER A CA 1
ATOM 845 C C . SER A 1 104 ? 1.761 5.005 -13.889 1.00 83.62 104 SER A C 1
ATOM 847 O O . SER A 1 104 ? 0.616 4.726 -14.252 1.00 83.62 104 SER A O 1
ATOM 849 N N . LEU A 1 105 ? 2.412 4.315 -12.949 1.00 86.94 105 LEU A N 1
ATOM 850 C CA . LEU A 1 105 ? 1.845 3.165 -12.260 1.00 86.94 105 LEU A CA 1
ATOM 851 C C . LEU A 1 105 ? 0.647 3.587 -11.412 1.00 86.94 105 LEU A C 1
ATOM 853 O O . LEU A 1 105 ? -0.415 2.989 -11.532 1.00 86.94 105 LEU A O 1
ATOM 857 N N . PHE A 1 106 ? 0.771 4.645 -10.611 1.00 86.69 106 PHE A N 1
ATOM 858 C CA . PHE A 1 106 ? -0.329 5.118 -9.775 1.00 86.69 106 PHE A CA 1
ATOM 859 C C . PHE A 1 106 ? -1.538 5.575 -10.585 1.00 86.69 106 PHE A C 1
ATOM 861 O O . PHE A 1 106 ? -2.663 5.252 -10.208 1.00 86.69 106 PHE A O 1
ATOM 868 N N . TRP A 1 107 ? -1.340 6.237 -11.727 1.00 89.50 107 TRP A N 1
ATOM 869 C CA . TRP A 1 107 ? -2.450 6.551 -12.629 1.00 89.50 107 TRP A CA 1
ATOM 870 C C . TRP A 1 107 ? -3.188 5.297 -13.096 1.00 89.50 107 TRP A C 1
ATOM 872 O O . TRP A 1 107 ? -4.421 5.266 -13.098 1.00 89.50 107 TRP A O 1
ATOM 882 N N . ALA A 1 108 ? -2.450 4.235 -13.426 1.00 91.62 108 ALA A N 1
ATOM 883 C CA . ALA A 1 108 ? -3.058 2.959 -13.766 1.00 91.62 108 ALA A CA 1
ATOM 884 C C . ALA A 1 108 ? -3.833 2.365 -12.581 1.00 91.62 108 ALA A C 1
ATOM 886 O O . ALA A 1 108 ? -4.972 1.943 -12.765 1.00 91.62 108 ALA A O 1
ATOM 887 N N . ILE A 1 109 ? -3.278 2.388 -11.365 1.00 92.00 109 ILE A N 1
ATOM 888 C CA . ILE A 1 109 ? -3.960 1.899 -10.153 1.00 92.00 109 ILE A CA 1
ATOM 889 C C . ILE A 1 109 ? -5.268 2.662 -9.915 1.00 92.00 109 ILE A C 1
ATOM 891 O O . ILE A 1 109 ? -6.307 2.063 -9.664 1.00 92.00 109 ILE A O 1
ATOM 895 N N . ILE A 1 110 ? -5.246 3.985 -10.037 1.00 91.81 110 ILE A N 1
ATOM 896 C CA . ILE A 1 110 ? -6.396 4.852 -9.733 1.00 91.81 110 ILE A CA 1
ATOM 897 C C . ILE A 1 110 ? -7.487 4.733 -10.762 1.00 91.81 110 ILE A C 1
ATOM 899 O O . ILE A 1 110 ? -8.664 4.840 -10.427 1.00 91.81 110 ILE A O 1
ATOM 903 N N . SER A 1 111 ? -7.122 4.428 -12.005 1.00 93.62 111 SER A N 1
ATOM 904 C CA . SER A 1 111 ? -8.117 4.056 -12.996 1.00 93.62 111 SER A CA 1
ATOM 905 C C . SER A 1 111 ? -8.986 2.880 -12.518 1.00 93.62 111 SER A C 1
ATOM 907 O O . SER A 1 111 ? -10.069 2.695 -13.064 1.00 93.62 111 SER A O 1
ATOM 909 N N . ARG A 1 112 ? -8.525 2.087 -11.530 1.00 94.56 112 ARG A N 1
ATOM 910 C CA . ARG A 1 112 ? -9.211 0.934 -10.920 1.00 94.56 112 ARG A CA 1
ATOM 911 C C . ARG A 1 112 ? -9.812 1.229 -9.538 1.00 94.56 112 ARG A C 1
ATOM 913 O O . ARG A 1 112 ? -10.234 0.297 -8.863 1.00 94.56 112 ARG A O 1
ATOM 920 N N . LYS A 1 113 ? -9.874 2.492 -9.104 1.00 93.44 113 LYS A N 1
ATOM 921 C CA . LYS A 1 113 ? -10.321 2.877 -7.749 1.00 93.44 113 LYS A CA 1
ATOM 922 C C . LYS A 1 113 ? -11.702 2.340 -7.347 1.00 93.44 113 LYS A C 1
ATOM 924 O O . LYS A 1 113 ? -11.908 2.048 -6.179 1.00 93.44 113 LYS A O 1
ATOM 929 N N . GLU A 1 114 ? -12.613 2.177 -8.308 1.00 93.88 114 GLU A N 1
ATOM 930 C CA . GLU A 1 114 ? -13.979 1.691 -8.051 1.00 93.88 114 GLU A CA 1
ATOM 931 C C . GLU A 1 114 ? -14.042 0.173 -7.830 1.00 93.88 114 GLU A C 1
ATOM 933 O O . GLU A 1 114 ? -14.983 -0.327 -7.224 1.00 93.88 114 GLU A O 1
ATOM 938 N N . THR A 1 115 ? -13.063 -0.580 -8.343 1.00 95.69 115 THR A N 1
ATOM 939 C CA . THR A 1 115 ? -13.033 -2.048 -8.227 1.00 95.69 115 THR A CA 1
ATOM 940 C C . THR A 1 115 ? -12.030 -2.533 -7.195 1.00 95.69 115 THR A C 1
ATOM 942 O O . THR A 1 115 ? -12.165 -3.643 -6.688 1.00 95.69 115 THR A O 1
ATOM 945 N N . LEU A 1 116 ? -11.008 -1.729 -6.900 1.00 96.19 116 LEU A N 1
ATOM 946 C CA . LEU A 1 116 ? -9.903 -2.115 -6.040 1.00 96.19 116 LEU A CA 1
ATOM 947 C C . LEU A 1 116 ? -10.326 -2.118 -4.565 1.00 96.19 116 LEU A C 1
ATOM 949 O O . LEU A 1 116 ? -10.545 -1.070 -3.965 1.00 96.19 116 LEU A O 1
ATOM 953 N N . LYS A 1 117 ? -10.375 -3.312 -3.972 1.00 97.25 117 LYS A N 1
ATOM 954 C CA . LYS A 1 117 ? -10.728 -3.547 -2.566 1.00 97.25 117 LYS A CA 1
ATOM 955 C C . LYS A 1 117 ? -9.502 -3.691 -1.677 1.00 97.25 117 LYS A C 1
ATOM 957 O O . LYS A 1 117 ? -9.549 -3.332 -0.506 1.00 97.25 117 LYS A O 1
ATOM 962 N N . SER A 1 118 ? -8.398 -4.215 -2.209 1.00 97.12 118 SER A N 1
ATOM 963 C CA . SER A 1 118 ? -7.166 -4.409 -1.448 1.00 97.12 118 SER A CA 1
ATOM 964 C C . SER A 1 118 ? -5.946 -3.886 -2.187 1.00 97.12 118 SER A C 1
ATOM 966 O O . SER A 1 118 ? -5.702 -4.248 -3.340 1.00 97.12 118 SER A O 1
ATOM 968 N N . LEU A 1 119 ? -5.157 -3.071 -1.491 1.00 94.88 119 LEU A N 1
ATOM 969 C CA . LEU A 1 119 ? -3.929 -2.481 -2.002 1.00 94.88 119 LEU A CA 1
ATOM 970 C C . LEU A 1 119 ? -2.779 -2.788 -1.046 1.00 94.88 119 LEU A C 1
ATOM 972 O O . LEU A 1 119 ? -2.825 -2.423 0.129 1.00 94.88 119 LEU A O 1
ATOM 976 N N . ARG A 1 120 ? -1.748 -3.457 -1.566 1.00 93.19 120 ARG A N 1
ATOM 977 C CA . ARG A 1 120 ? -0.519 -3.774 -0.840 1.00 93.19 120 ARG A CA 1
ATOM 978 C C . ARG A 1 120 ? 0.679 -3.114 -1.501 1.00 93.19 120 ARG A C 1
ATOM 980 O O . ARG A 1 120 ? 0.876 -3.252 -2.707 1.00 93.19 120 ARG A O 1
ATOM 987 N N . LEU A 1 121 ? 1.460 -2.389 -0.715 1.00 88.94 121 LEU A N 1
ATOM 988 C CA . LEU A 1 121 ? 2.565 -1.562 -1.176 1.00 88.94 121 LEU A CA 1
ATOM 989 C C . LEU A 1 121 ? 3.795 -1.870 -0.326 1.00 88.94 121 LEU A C 1
ATOM 991 O O . LEU A 1 121 ? 3.805 -1.613 0.874 1.00 88.94 121 LEU A O 1
ATOM 995 N N . TYR A 1 122 ? 4.832 -2.406 -0.956 1.00 86.25 122 TYR A N 1
ATOM 996 C CA . TYR A 1 122 ? 6.084 -2.784 -0.304 1.00 86.25 122 TYR A CA 1
ATOM 997 C C . TYR A 1 122 ? 7.199 -1.918 -0.883 1.00 86.25 122 TYR A C 1
ATOM 999 O O . TYR A 1 122 ? 7.418 -1.953 -2.093 1.00 86.25 122 TYR A O 1
ATOM 1007 N N . SER A 1 123 ? 7.904 -1.134 -0.066 1.00 81.06 123 SER A N 1
ATOM 1008 C CA . SER A 1 123 ? 9.078 -0.364 -0.520 1.00 81.06 123 SER A CA 1
ATOM 1009 C C . SER A 1 123 ? 8.818 0.598 -1.699 1.00 81.06 123 SER A C 1
ATOM 1011 O O . SER A 1 123 ? 9.677 0.806 -2.561 1.00 81.06 123 SER A O 1
ATOM 1013 N N . VAL A 1 124 ? 7.627 1.210 -1.745 1.00 79.12 124 VAL A N 1
ATOM 1014 C CA . VAL A 1 124 ? 7.217 2.166 -2.794 1.00 79.12 124 VAL A CA 1
ATOM 1015 C C . VAL A 1 124 ? 7.425 3.614 -2.332 1.00 79.12 124 VAL A C 1
ATOM 1017 O O . VAL A 1 124 ? 7.138 3.960 -1.190 1.00 79.12 124 VAL A O 1
ATOM 1020 N N . ASN A 1 125 ? 7.918 4.486 -3.220 1.00 78.12 125 ASN A N 1
ATOM 1021 C CA . ASN A 1 125 ? 8.089 5.916 -2.939 1.00 78.12 125 ASN A CA 1
ATOM 1022 C C . ASN A 1 125 ? 6.851 6.718 -3.386 1.00 78.12 125 ASN A C 1
ATOM 1024 O O . ASN A 1 125 ? 6.452 6.641 -4.546 1.00 78.12 125 ASN A O 1
ATOM 1028 N N . PHE A 1 126 ? 6.283 7.519 -2.476 1.00 75.38 126 PHE A N 1
ATOM 1029 C CA . PHE A 1 126 ? 5.026 8.260 -2.675 1.00 75.38 126 PHE A CA 1
ATOM 1030 C C . PHE A 1 126 ? 5.179 9.779 -2.820 1.00 75.38 126 PHE A C 1
ATOM 1032 O O . PHE A 1 126 ? 4.174 10.490 -2.807 1.00 75.38 126 PHE A O 1
ATOM 1039 N N . THR A 1 127 ? 6.404 10.298 -2.946 1.00 76.00 127 THR A N 1
ATOM 1040 C CA . THR A 1 127 ? 6.682 11.752 -2.891 1.00 76.00 127 THR A CA 1
ATOM 1041 C C . THR A 1 127 ? 5.791 12.575 -3.832 1.00 76.00 127 THR A C 1
ATOM 1043 O O . THR A 1 127 ? 5.344 13.659 -3.466 1.00 76.00 127 THR A O 1
ATOM 1046 N N . HIS A 1 128 ? 5.464 12.038 -5.009 1.00 76.88 128 HIS A N 1
ATOM 1047 C CA . HIS A 1 128 ? 4.676 12.733 -6.031 1.00 76.88 128 HIS A CA 1
ATOM 1048 C C . HIS A 1 128 ? 3.220 12.267 -6.138 1.00 76.88 128 HIS A C 1
ATOM 1050 O O . HIS A 1 128 ? 2.487 12.769 -6.980 1.00 76.88 128 HIS A O 1
ATOM 1056 N N . CYS A 1 129 ? 2.765 11.350 -5.284 1.00 79.19 129 CYS A N 1
ATOM 1057 C CA . CYS A 1 129 ? 1.458 10.701 -5.428 1.00 79.19 129 CYS A CA 1
ATOM 1058 C C . CYS A 1 129 ? 0.490 11.043 -4.288 1.00 79.19 129 CYS A C 1
ATOM 1060 O O . CYS A 1 129 ? -0.524 10.378 -4.105 1.00 79.19 129 CYS A O 1
ATOM 1062 N N . LEU A 1 130 ? 0.766 12.097 -3.515 1.00 84.31 130 LEU A N 1
ATOM 1063 C CA . LEU A 1 130 ? -0.054 12.462 -2.357 1.00 84.31 130 LEU A CA 1
ATOM 1064 C C . LEU A 1 130 ? -1.512 12.780 -2.724 1.00 84.31 130 LEU A C 1
ATOM 1066 O O . LEU A 1 130 ? -2.433 12.398 -2.007 1.00 84.31 130 LEU A O 1
ATOM 1070 N N . PHE A 1 131 ? -1.724 13.468 -3.846 1.00 84.75 131 PHE A N 1
ATOM 1071 C CA . PHE A 1 131 ? -3.057 13.856 -4.317 1.00 84.75 131 PHE A CA 1
ATOM 1072 C C . PHE A 1 131 ? -3.918 12.657 -4.744 1.00 84.75 131 PHE A C 1
ATOM 1074 O O . PHE A 1 131 ? -5.138 12.758 -4.826 1.00 84.75 131 PHE A O 1
ATOM 1081 N N . LEU A 1 132 ? -3.283 11.510 -4.979 1.00 86.12 132 LEU A N 1
ATOM 1082 C CA . LEU A 1 132 ? -3.925 10.295 -5.455 1.00 86.12 132 LEU A CA 1
ATOM 1083 C C . LEU A 1 132 ? -4.536 9.464 -4.321 1.00 86.12 132 LEU A C 1
ATOM 1085 O O . LEU A 1 132 ? -5.517 8.759 -4.548 1.00 86.12 132 LEU A O 1
ATOM 1089 N N . ALA A 1 133 ? -4.003 9.583 -3.101 1.00 90.12 133 ALA A N 1
ATOM 1090 C CA . ALA A 1 133 ? -4.475 8.844 -1.930 1.00 90.12 133 ALA A CA 1
ATOM 1091 C C . ALA A 1 133 ? -5.978 9.038 -1.668 1.00 90.12 133 ALA A C 1
ATOM 1093 O O . ALA A 1 133 ? -6.686 8.093 -1.338 1.00 90.12 133 ALA A O 1
ATOM 1094 N N . SER A 1 134 ? -6.495 10.242 -1.921 1.00 94.06 134 SER A N 1
ATOM 1095 C CA . SER A 1 134 ? -7.908 10.566 -1.708 1.00 94.06 134 SER A CA 1
ATOM 1096 C C . SER A 1 134 ? -8.876 9.872 -2.679 1.00 94.06 134 SER A C 1
ATOM 1098 O O . SER A 1 134 ? -10.085 10.003 -2.532 1.00 94.06 134 SER A O 1
ATOM 1100 N N . SER A 1 135 ? -8.372 9.135 -3.674 1.00 94.50 135 SER A N 1
ATOM 1101 C CA . SER A 1 135 ? -9.208 8.432 -4.655 1.00 94.50 135 SER A CA 1
ATOM 1102 C C . SER A 1 135 ? -9.697 7.057 -4.187 1.00 94.50 135 SER A C 1
ATOM 1104 O O . SER A 1 135 ? -10.594 6.504 -4.817 1.00 94.50 135 SER A O 1
ATOM 1106 N N . PHE A 1 136 ? -9.115 6.480 -3.132 1.00 93.94 136 PHE A N 1
ATOM 1107 C CA . PHE A 1 136 ? -9.337 5.084 -2.732 1.00 93.94 136 PHE A CA 1
ATOM 1108 C C . PHE A 1 136 ? -10.489 4.917 -1.730 1.00 93.94 136 PHE A C 1
ATOM 1110 O O . PHE A 1 136 ? -10.308 4.369 -0.648 1.00 93.94 136 PHE A O 1
ATOM 1117 N N . THR A 1 137 ? -11.687 5.381 -2.084 1.00 95.50 137 THR A N 1
ATOM 1118 C CA . THR A 1 137 ? -12.842 5.397 -1.168 1.00 95.50 137 THR A CA 1
ATOM 1119 C C . THR A 1 137 ? -13.455 4.021 -0.901 1.00 95.50 137 THR A C 1
ATOM 1121 O O . THR A 1 137 ? -14.079 3.827 0.136 1.00 95.50 137 THR A O 1
ATOM 1124 N N . GLN A 1 138 ? -13.270 3.052 -1.802 1.00 95.44 138 GLN A N 1
ATOM 1125 C CA . GLN A 1 138 ? -13.835 1.694 -1.703 1.00 95.44 138 GLN A CA 1
ATOM 1126 C C . GLN A 1 138 ? -12.874 0.671 -1.075 1.00 95.44 138 GLN A C 1
ATOM 1128 O O . GLN A 1 138 ? -13.164 -0.527 -1.042 1.00 95.44 138 GLN A O 1
ATOM 1133 N N . LEU A 1 139 ? -11.702 1.114 -0.614 1.00 97.12 139 LEU A N 1
ATOM 1134 C CA . LEU A 1 139 ? -10.668 0.209 -0.137 1.00 97.12 139 LEU A CA 1
ATOM 1135 C C . LEU A 1 139 ? -11.088 -0.440 1.189 1.00 97.12 139 LEU A C 1
ATOM 1137 O O . LEU A 1 139 ? -11.409 0.249 2.152 1.00 97.12 139 LEU A O 1
ATOM 1141 N N . SER A 1 140 ? -11.042 -1.770 1.247 1.00 97.75 140 SER A N 1
ATOM 1142 C CA . SER A 1 140 ? -11.331 -2.550 2.452 1.00 97.75 140 SER A CA 1
ATOM 1143 C C . SER A 1 140 ? -10.089 -3.152 3.101 1.00 97.75 140 SER A C 1
ATOM 1145 O O . SER A 1 140 ? -10.128 -3.526 4.270 1.00 97.75 140 SER A O 1
ATOM 1147 N N . GLY A 1 141 ? -8.988 -3.268 2.358 1.00 97.88 141 GLY A N 1
ATOM 1148 C CA . GLY A 1 141 ? -7.718 -3.780 2.859 1.00 97.88 141 GLY A CA 1
ATOM 1149 C C . GLY A 1 141 ? -6.545 -2.914 2.423 1.00 97.88 141 GLY A C 1
ATOM 1150 O O . GLY A 1 141 ? -6.327 -2.731 1.224 1.00 97.88 141 GLY A O 1
ATOM 1151 N N . PHE A 1 142 ? -5.747 -2.441 3.373 1.00 97.12 142 PHE A N 1
ATOM 1152 C CA . PHE A 1 142 ? -4.559 -1.643 3.094 1.00 97.12 142 PHE A CA 1
ATOM 1153 C C . PHE A 1 142 ? -3.331 -2.224 3.786 1.00 97.12 142 PHE A C 1
ATOM 1155 O O . PHE A 1 142 ? -3.312 -2.418 4.996 1.00 97.12 142 PHE A O 1
ATOM 1162 N N . HIS A 1 143 ? -2.294 -2.500 3.004 1.00 95.38 143 HIS A N 1
ATOM 1163 C CA . HIS A 1 143 ? -1.033 -3.028 3.502 1.00 95.38 143 HIS A CA 1
ATOM 1164 C C . HIS A 1 143 ? 0.099 -2.136 2.997 1.00 95.38 143 HIS A C 1
ATOM 1166 O O . HIS A 1 143 ? 0.252 -1.956 1.789 1.00 95.38 143 HIS A O 1
ATOM 1172 N N . CYS A 1 144 ? 0.908 -1.592 3.899 1.00 91.56 144 CYS A N 1
ATOM 1173 C CA . CYS A 1 144 ? 2.041 -0.748 3.544 1.00 91.56 144 CYS A CA 1
ATOM 1174 C C . CYS A 1 144 ? 3.260 -1.108 4.392 1.00 91.56 144 CYS A C 1
ATOM 1176 O O . CYS A 1 144 ? 3.204 -0.986 5.615 1.00 91.56 144 CYS A O 1
ATOM 1178 N N . THR A 1 145 ? 4.366 -1.503 3.753 1.00 87.38 145 THR A N 1
ATOM 1179 C CA . THR A 1 145 ? 5.615 -1.826 4.460 1.00 87.38 145 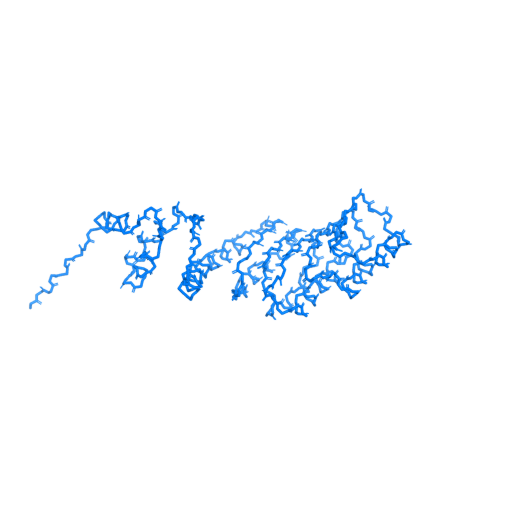THR A CA 1
ATOM 1180 C C . THR A 1 145 ? 6.845 -1.120 3.898 1.00 87.38 145 THR A C 1
ATOM 1182 O O . THR A 1 145 ? 6.945 -0.816 2.705 1.00 87.38 145 THR A O 1
ATOM 1185 N N . TYR A 1 146 ? 7.809 -0.917 4.798 1.00 70.75 146 TYR A N 1
ATOM 1186 C CA . TYR A 1 146 ? 9.223 -0.666 4.531 1.00 70.75 146 TYR A CA 1
ATOM 1187 C C . TYR A 1 146 ? 9.544 0.556 3.655 1.00 70.75 146 TYR A C 1
ATOM 1189 O O . TYR A 1 146 ? 9.953 0.458 2.503 1.00 70.75 146 TYR A O 1
ATOM 1197 N N . LEU A 1 147 ? 9.468 1.754 4.235 1.00 62.38 147 LEU A N 1
ATOM 1198 C CA . LEU A 1 147 ? 9.767 3.029 3.560 1.00 62.38 147 LEU A CA 1
ATOM 1199 C C . LEU A 1 147 ? 11.207 3.525 3.764 1.00 62.38 147 LEU A C 1
ATOM 1201 O O . LEU A 1 147 ? 11.444 4.729 3.832 1.00 62.38 147 LEU A O 1
ATOM 1205 N N . LYS A 1 148 ? 12.185 2.617 3.858 1.00 58.25 148 LYS A N 1
ATOM 1206 C CA . LYS A 1 148 ? 13.550 2.932 4.330 1.00 58.25 148 LYS A CA 1
ATOM 1207 C C . LYS A 1 148 ? 14.292 4.030 3.549 1.00 58.25 148 LYS A C 1
ATOM 1209 O O . LYS A 1 148 ? 15.243 4.602 4.066 1.00 58.25 148 LYS A O 1
ATOM 1214 N N . PHE A 1 149 ? 13.877 4.314 2.313 1.00 56.88 149 PHE A N 1
ATOM 1215 C CA . PHE A 1 149 ? 14.551 5.250 1.401 1.00 56.88 149 PHE A CA 1
ATOM 1216 C C . PHE A 1 149 ? 13.680 6.435 0.953 1.00 56.88 149 PHE A C 1
ATOM 1218 O O . PHE A 1 149 ? 14.135 7.265 0.164 1.00 56.88 149 PHE A O 1
ATOM 1225 N N . ALA A 1 150 ? 12.428 6.518 1.413 1.00 55.78 150 ALA A N 1
ATOM 1226 C CA . ALA A 1 150 ? 11.516 7.599 1.048 1.00 55.78 150 ALA A CA 1
ATOM 1227 C C . ALA A 1 150 ? 11.584 8.732 2.080 1.00 55.78 150 ALA A C 1
ATOM 1229 O O . ALA A 1 150 ? 11.793 8.485 3.264 1.00 55.78 150 ALA A O 1
ATOM 1230 N N . ALA A 1 151 ? 11.371 9.976 1.642 1.00 63.59 151 ALA A N 1
ATOM 1231 C CA . ALA A 1 151 ? 11.230 11.119 2.539 1.00 63.59 151 ALA A CA 1
ATOM 1232 C C . ALA A 1 151 ? 10.060 10.855 3.519 1.00 63.59 151 ALA A C 1
ATOM 1234 O O . ALA A 1 151 ? 8.902 10.906 3.086 1.00 63.59 151 ALA A O 1
ATOM 1235 N N . PRO A 1 152 ? 10.322 10.581 4.817 1.00 67.50 152 PRO A N 1
ATOM 1236 C CA . PRO A 1 152 ? 9.352 9.942 5.717 1.00 67.50 152 PRO A CA 1
ATOM 1237 C C . PRO A 1 152 ? 8.023 10.697 5.805 1.00 67.50 152 PRO A C 1
ATOM 1239 O O . PRO A 1 152 ? 6.945 10.106 5.804 1.00 67.50 152 PRO A O 1
ATOM 1242 N N . LYS A 1 153 ? 8.102 12.031 5.773 1.00 73.50 153 LYS A N 1
ATOM 1243 C CA . LYS A 1 153 ? 6.958 12.939 5.876 1.00 73.50 153 LYS A CA 1
ATOM 1244 C C . LYS A 1 153 ? 5.929 12.773 4.751 1.00 73.50 153 LYS A C 1
ATOM 1246 O O . LYS A 1 153 ? 4.734 12.905 4.999 1.00 73.50 153 LYS A O 1
ATOM 1251 N N . TYR A 1 154 ? 6.354 12.506 3.514 1.00 74.12 154 TYR A N 1
ATOM 1252 C CA . TYR A 1 154 ? 5.413 12.377 2.391 1.00 74.12 154 TYR A CA 1
ATOM 1253 C C . TYR A 1 154 ? 4.651 11.061 2.446 1.00 74.12 154 TYR A C 1
ATOM 1255 O O . TYR A 1 154 ? 3.446 11.033 2.201 1.00 74.12 154 TYR A O 1
ATOM 1263 N N . SER A 1 155 ? 5.339 9.989 2.827 1.00 81.06 155 SER A N 1
ATOM 1264 C CA . SER A 1 155 ? 4.723 8.677 2.959 1.00 81.06 155 SER A CA 1
ATOM 1265 C C . SER A 1 155 ? 3.697 8.639 4.092 1.00 81.06 155 SER A C 1
ATOM 1267 O O . SER A 1 155 ? 2.631 8.059 3.918 1.00 81.06 155 SER A O 1
ATOM 1269 N N . GLN A 1 156 ? 3.952 9.329 5.210 1.00 87.44 156 GLN A N 1
ATOM 1270 C CA . GLN A 1 156 ? 2.976 9.444 6.300 1.00 87.44 156 GLN A CA 1
ATOM 1271 C C . GLN A 1 156 ? 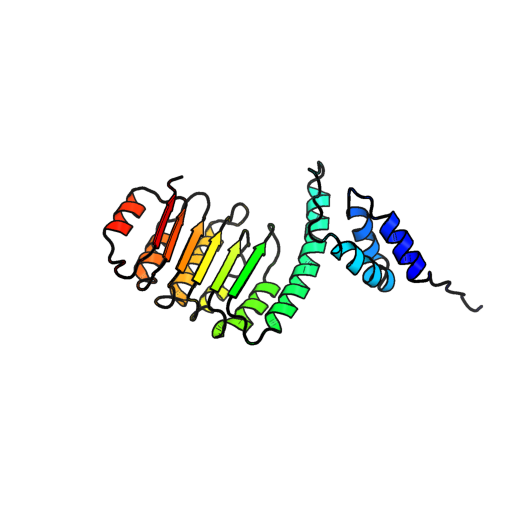1.704 10.170 5.853 1.00 87.44 156 GLN A C 1
ATOM 1273 O O . GLN A 1 156 ? 0.603 9.657 6.038 1.00 87.44 156 GLN A O 1
ATOM 1278 N N . LYS A 1 157 ? 1.844 11.320 5.177 1.00 90.62 157 LYS A N 1
ATOM 1279 C CA . LYS A 1 157 ? 0.690 12.053 4.632 1.00 90.62 157 LYS A CA 1
ATOM 1280 C C . LYS A 1 157 ? -0.105 11.224 3.623 1.00 90.62 157 LYS A C 1
ATOM 1282 O O . LYS A 1 157 ? -1.325 11.345 3.569 1.00 90.62 157 LYS A O 1
ATOM 1287 N N . PHE A 1 158 ? 0.575 10.408 2.815 1.00 90.94 158 PHE A N 1
ATOM 1288 C CA . PHE A 1 158 ? -0.086 9.497 1.883 1.00 90.94 158 PHE A CA 1
ATOM 1289 C C . PHE A 1 158 ? -0.924 8.458 2.633 1.00 90.94 158 PHE A C 1
ATOM 1291 O O . PHE A 1 158 ? -2.104 8.313 2.328 1.00 90.94 158 PHE A O 1
ATOM 1298 N N . ILE A 1 159 ? -0.348 7.801 3.646 1.00 92.75 159 ILE A N 1
ATOM 1299 C CA . ILE A 1 159 ? -1.052 6.820 4.483 1.00 92.75 159 ILE A CA 1
ATOM 1300 C C . ILE A 1 159 ? -2.272 7.461 5.149 1.00 92.75 159 ILE A C 1
ATOM 1302 O O . ILE A 1 159 ? -3.372 6.951 4.983 1.00 92.75 159 ILE A O 1
ATOM 1306 N N . ILE A 1 160 ? -2.113 8.612 5.811 1.00 95.00 160 ILE A N 1
ATOM 1307 C CA . ILE A 1 160 ? -3.223 9.321 6.474 1.00 95.00 160 ILE A CA 1
ATOM 1308 C C . ILE A 1 160 ? -4.359 9.606 5.487 1.00 95.00 160 ILE A C 1
ATOM 1310 O O . ILE A 1 160 ? -5.511 9.304 5.778 1.00 95.00 160 ILE A O 1
ATOM 1314 N N . LYS A 1 161 ? -4.046 10.092 4.280 1.00 95.81 161 LYS A N 1
ATOM 1315 C CA . LYS A 1 161 ? -5.063 10.346 3.250 1.00 95.81 161 LYS A CA 1
ATOM 1316 C C . LYS A 1 161 ? -5.769 9.082 2.753 1.00 95.81 161 LYS A C 1
ATOM 1318 O O . LYS A 1 161 ? -6.933 9.174 2.374 1.00 95.81 161 LYS A O 1
ATOM 1323 N N . ILE A 1 162 ? -5.090 7.933 2.710 1.00 95.50 162 ILE A N 1
ATOM 1324 C CA . ILE A 1 162 ? -5.733 6.647 2.394 1.00 95.50 162 ILE A CA 1
ATOM 1325 C C . ILE A 1 162 ? -6.724 6.281 3.501 1.00 95.50 162 ILE A C 1
ATOM 1327 O O . ILE A 1 162 ? -7.864 5.937 3.196 1.00 95.50 162 ILE A O 1
ATOM 1331 N N . LEU A 1 163 ? -6.306 6.393 4.767 1.00 96.62 163 LEU A N 1
ATOM 1332 C CA . LEU A 1 163 ? -7.158 6.111 5.927 1.00 96.62 163 LEU A CA 1
ATOM 1333 C C . LEU A 1 163 ? -8.391 7.026 5.947 1.00 96.62 163 LEU A C 1
ATOM 1335 O O . LEU A 1 163 ? -9.506 6.546 6.113 1.00 96.62 163 LEU A O 1
ATOM 1339 N N . GLU A 1 164 ? -8.201 8.322 5.694 1.00 96.75 164 GLU A N 1
ATOM 1340 C CA . GLU A 1 164 ? -9.276 9.314 5.566 1.00 96.75 164 GLU A CA 1
ATOM 1341 C C . GLU A 1 164 ? -10.257 8.983 4.439 1.00 96.75 164 GLU A C 1
ATOM 1343 O O . GLU A 1 164 ? -11.469 9.088 4.615 1.00 96.75 164 GLU A O 1
ATOM 1348 N N . ALA A 1 165 ? -9.739 8.616 3.264 1.00 96.56 165 ALA A N 1
ATOM 1349 C CA . ALA A 1 165 ? -10.556 8.406 2.075 1.00 96.56 165 ALA A CA 1
ATOM 1350 C C . ALA A 1 165 ? -11.362 7.111 2.142 1.00 96.56 165 ALA A C 1
ATOM 1352 O O . ALA A 1 165 ? -12.540 7.104 1.787 1.00 96.56 165 ALA A O 1
ATOM 1353 N N . ALA A 1 166 ? -10.729 6.025 2.581 1.00 96.38 166 ALA A N 1
ATOM 1354 C CA . ALA A 1 166 ? -11.374 4.728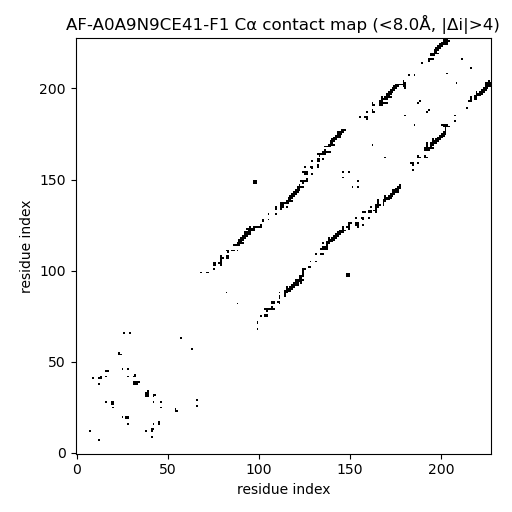 2.711 1.00 96.38 166 ALA A CA 1
ATOM 1355 C C . ALA A 1 166 ? -12.259 4.655 3.969 1.00 96.38 166 ALA A C 1
ATOM 1357 O O . ALA A 1 166 ? -13.328 4.045 3.937 1.00 96.38 166 ALA A O 1
ATOM 1358 N N . ASN A 1 167 ? -11.866 5.344 5.049 1.00 94.56 167 ASN A N 1
ATOM 1359 C CA . ASN A 1 167 ? -12.668 5.553 6.256 1.00 94.56 167 ASN A CA 1
ATOM 1360 C C . ASN A 1 167 ? -13.248 4.223 6.789 1.00 94.56 167 ASN A C 1
ATOM 1362 O O . ASN A 1 167 ? -12.552 3.206 6.839 1.00 94.56 167 ASN A O 1
ATOM 1366 N N . ARG A 1 168 ? -14.546 4.197 7.116 1.00 93.19 168 ARG A N 1
ATOM 1367 C CA . ARG A 1 168 ? -15.288 3.029 7.621 1.00 93.19 168 ARG A CA 1
ATOM 1368 C C . ARG A 1 168 ? -15.322 1.815 6.685 1.00 93.19 168 ARG A C 1
ATOM 1370 O O . ARG A 1 168 ? -15.874 0.791 7.082 1.00 93.19 168 ARG A O 1
ATOM 1377 N N . ASN A 1 169 ? -14.805 1.910 5.459 1.00 96.06 169 ASN A N 1
ATOM 1378 C CA . ASN A 1 169 ? -14.714 0.758 4.563 1.00 96.06 169 ASN A CA 1
ATOM 1379 C C . ASN A 1 169 ? -13.498 -0.123 4.872 1.00 96.06 169 ASN A C 1
ATOM 1381 O O . ASN A 1 169 ? -13.535 -1.315 4.558 1.00 96.06 169 ASN A O 1
ATOM 1385 N N . LEU A 1 170 ? -12.454 0.423 5.513 1.00 96.75 170 LEU A N 1
ATOM 1386 C CA . LEU A 1 170 ? -11.270 -0.346 5.891 1.00 96.75 170 LEU A CA 1
ATOM 1387 C C . LEU A 1 170 ? -11.598 -1.365 6.982 1.00 96.75 170 LEU A C 1
ATOM 1389 O O . LEU A 1 170 ? -11.979 -1.017 8.096 1.00 96.75 170 LEU A O 1
ATOM 1393 N N . LYS A 1 171 ? -11.380 -2.632 6.636 1.00 97.00 171 LYS A N 1
ATOM 1394 C CA . LYS A 1 171 ? -11.538 -3.805 7.501 1.00 97.00 171 LYS A CA 1
ATOM 1395 C C . LYS A 1 171 ? -10.200 -4.423 7.883 1.00 97.00 171 LYS A C 1
ATOM 1397 O O . LYS A 1 171 ? -10.112 -5.068 8.917 1.00 97.00 171 LYS A O 1
ATOM 1402 N N . SER A 1 172 ? -9.170 -4.263 7.054 1.00 97.69 172 SER A N 1
ATOM 1403 C CA . SER A 1 172 ? -7.849 -4.851 7.285 1.00 97.69 172 SER A CA 1
ATOM 1404 C C . SER A 1 172 ? -6.760 -3.810 7.046 1.00 97.69 172 SER A C 1
ATOM 1406 O O . SER A 1 172 ? -6.684 -3.228 5.959 1.00 97.69 172 SER A O 1
ATOM 1408 N N . ILE A 1 173 ? -5.932 -3.557 8.058 1.00 96.62 173 ILE A N 1
ATOM 1409 C CA . ILE A 1 173 ? -4.783 -2.653 7.975 1.00 96.62 173 ILE A CA 1
ATOM 1410 C C . ILE A 1 173 ? -3.533 -3.390 8.436 1.00 96.62 173 ILE A C 1
ATOM 1412 O O . ILE A 1 173 ? -3.499 -3.966 9.520 1.00 96.62 173 ILE A O 1
ATOM 1416 N N . HIS A 1 174 ? -2.483 -3.323 7.624 1.00 95.81 174 HIS A N 1
ATOM 1417 C CA . HIS A 1 174 ? -1.157 -3.807 7.978 1.00 95.81 174 HIS A CA 1
ATOM 1418 C C . HIS A 1 174 ? -0.127 -2.715 7.688 1.00 95.81 174 HIS A C 1
ATOM 1420 O O . HIS A 1 174 ? 0.100 -2.373 6.525 1.00 95.81 174 HIS A O 1
ATOM 1426 N N . LEU A 1 175 ? 0.487 -2.162 8.732 1.00 93.62 175 LEU A N 1
ATOM 1427 C CA . LEU A 1 175 ? 1.504 -1.122 8.620 1.00 93.62 175 LEU A CA 1
ATOM 1428 C C . LEU A 1 175 ? 2.799 -1.577 9.290 1.00 93.62 175 LEU A C 1
ATOM 1430 O O . LEU A 1 175 ? 2.849 -1.775 10.502 1.00 93.62 175 LEU A O 1
ATOM 1434 N N . ASP A 1 176 ? 3.852 -1.669 8.486 1.00 90.06 176 ASP A N 1
ATOM 1435 C CA . ASP A 1 176 ? 5.225 -1.871 8.947 1.00 90.06 176 ASP A CA 1
ATOM 1436 C C . ASP A 1 176 ? 6.076 -0.680 8.496 1.00 90.06 176 ASP A C 1
ATOM 1438 O O . ASP A 1 176 ? 6.592 -0.620 7.372 1.00 90.06 176 ASP A O 1
ATOM 1442 N N . LEU A 1 177 ? 6.127 0.343 9.351 1.00 85.00 177 LEU A N 1
ATOM 1443 C CA . LEU A 1 177 ? 6.778 1.616 9.061 1.00 85.00 177 LEU A CA 1
ATOM 1444 C C . LEU A 1 177 ? 8.007 1.769 9.958 1.00 85.00 177 LEU A C 1
ATOM 1446 O O . LEU A 1 177 ? 7.904 1.684 11.177 1.00 85.00 177 LEU A O 1
ATOM 1450 N N . TYR A 1 178 ? 9.160 2.052 9.353 1.00 78.75 178 TYR A N 1
ATOM 1451 C CA . TYR A 1 178 ? 10.406 2.349 10.062 1.00 78.75 178 TYR A CA 1
ATOM 1452 C C . TYR A 1 178 ? 10.665 3.869 10.072 1.00 78.75 178 TYR A C 1
ATOM 1454 O O . TYR A 1 178 ? 10.507 4.496 9.017 1.00 78.75 178 TYR A O 1
ATOM 1462 N N . PRO A 1 179 ? 11.108 4.482 11.190 1.00 73.25 179 PRO A N 1
ATOM 1463 C CA . PRO A 1 179 ? 11.460 3.855 12.472 1.00 73.25 179 PRO A CA 1
ATOM 1464 C C . PRO A 1 179 ? 10.285 3.617 13.435 1.00 73.25 179 PRO A C 1
ATOM 1466 O O . PRO A 1 179 ? 10.389 2.729 14.267 1.00 73.25 179 PRO A O 1
ATOM 1469 N N . ILE A 1 180 ? 9.191 4.382 13.349 1.00 78.75 180 ILE A N 1
ATOM 1470 C CA . ILE A 1 180 ? 8.023 4.226 14.232 1.00 78.75 180 ILE A CA 1
ATOM 1471 C C . ILE A 1 180 ? 6.742 4.675 13.522 1.00 78.75 180 ILE A C 1
ATOM 1473 O O . ILE A 1 180 ? 6.780 5.571 12.667 1.00 78.75 180 ILE A O 1
ATOM 1477 N N . ILE A 1 181 ? 5.600 4.095 13.894 1.00 86.31 181 ILE A N 1
ATOM 1478 C CA . ILE A 1 181 ? 4.290 4.642 13.525 1.00 86.31 181 ILE A CA 1
ATOM 1479 C C . ILE A 1 181 ? 4.079 5.947 14.293 1.00 86.31 181 ILE A C 1
ATOM 1481 O O . ILE A 1 181 ? 4.062 5.976 15.523 1.00 86.31 181 ILE A O 1
ATOM 1485 N N . THR A 1 182 ? 3.917 7.055 13.569 1.00 90.31 182 THR A N 1
ATOM 1486 C CA . THR A 1 182 ? 3.722 8.362 14.204 1.00 90.31 182 THR A CA 1
ATOM 1487 C C . THR A 1 182 ? 2.360 8.461 14.877 1.00 90.31 182 THR A C 1
ATOM 1489 O O . THR A 1 182 ? 1.387 7.833 14.456 1.00 90.31 182 THR A O 1
ATOM 1492 N N . PHE A 1 183 ? 2.273 9.320 15.895 1.00 89.94 183 PHE A N 1
ATOM 1493 C CA . PHE A 1 183 ? 1.015 9.630 16.574 1.00 89.94 183 PHE A CA 1
ATOM 1494 C C . PHE A 1 183 ? -0.076 10.120 15.605 1.00 89.94 183 PHE A C 1
ATOM 1496 O O . PHE A 1 183 ? -1.253 9.841 15.805 1.00 89.94 183 PHE A O 1
ATOM 1503 N N . GLU A 1 184 ? 0.309 10.794 14.519 1.00 92.81 184 GLU A N 1
ATOM 1504 C CA . GLU A 1 184 ? -0.606 11.265 13.473 1.00 92.81 184 GLU A CA 1
ATOM 1505 C C . GLU A 1 184 ? -1.260 10.105 12.707 1.00 92.81 184 GLU A C 1
ATOM 1507 O O . GLU A 1 184 ? -2.478 10.089 12.540 1.00 92.81 184 GLU A O 1
ATOM 1512 N N . ILE A 1 185 ? -0.469 9.111 12.270 1.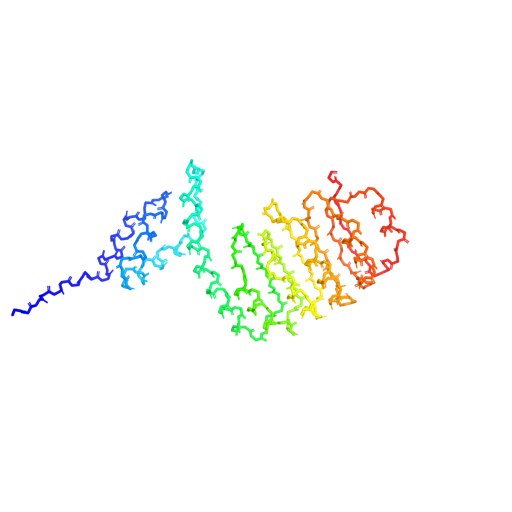00 93.38 185 ILE A N 1
ATOM 1513 C CA . ILE A 1 185 ? -1.005 7.907 11.613 1.00 93.38 185 ILE A CA 1
ATOM 1514 C C . ILE A 1 185 ? -1.891 7.148 12.591 1.00 93.38 185 ILE A C 1
ATOM 1516 O O . ILE A 1 185 ? -2.997 6.753 12.238 1.00 93.38 185 ILE A O 1
ATOM 1520 N N . PHE A 1 186 ? -1.408 6.972 13.818 1.00 92.06 186 PHE A N 1
ATOM 1521 C CA . PHE A 1 186 ? -2.141 6.279 14.863 1.00 92.06 186 PHE A CA 1
ATOM 1522 C C . PHE A 1 186 ? -3.510 6.925 15.124 1.00 92.06 186 PHE A C 1
ATOM 1524 O O . PHE A 1 186 ? -4.538 6.260 15.026 1.00 92.06 186 PHE A O 1
ATOM 1531 N N . SER A 1 187 ? -3.542 8.245 15.324 1.00 92.56 187 SER A N 1
ATOM 1532 C CA . SER A 1 187 ? -4.781 9.010 15.505 1.00 92.56 187 SER A CA 1
ATOM 1533 C C . SER A 1 187 ? -5.714 8.893 14.298 1.00 92.56 187 SER A C 1
ATOM 1535 O O . SER A 1 187 ? -6.926 8.791 14.460 1.00 92.56 187 SER A O 1
ATOM 1537 N N . ALA A 1 188 ? -5.176 8.879 13.074 1.00 95.44 188 ALA A N 1
ATOM 1538 C CA . ALA A 1 188 ? -5.983 8.683 11.871 1.00 95.44 188 ALA A CA 1
ATOM 1539 C C . ALA A 1 188 ? -6.635 7.288 11.826 1.00 95.44 188 ALA A C 1
ATOM 1541 O O . ALA A 1 188 ? -7.789 7.171 11.416 1.00 95.44 188 ALA A O 1
ATOM 1542 N N . ILE A 1 189 ? -5.941 6.236 12.276 1.00 94.19 189 ILE A N 1
ATOM 1543 C CA . ILE A 1 189 ? -6.530 4.891 12.385 1.00 94.19 189 ILE A CA 1
ATOM 1544 C C . ILE A 1 189 ? -7.713 4.923 13.358 1.00 94.19 189 ILE A C 1
ATOM 1546 O O . ILE A 1 189 ? -8.808 4.512 12.976 1.00 94.19 189 ILE A O 1
ATOM 1550 N N . LEU A 1 190 ? -7.515 5.463 14.565 1.00 91.25 190 LEU A N 1
ATOM 1551 C CA . LEU A 1 190 ? -8.561 5.554 15.592 1.00 91.25 190 LEU A CA 1
ATOM 1552 C C . LEU A 1 190 ? -9.789 6.341 15.108 1.00 91.25 190 LEU A C 1
ATOM 1554 O O . LEU A 1 190 ? -10.926 5.913 15.294 1.00 91.25 190 LEU A O 1
ATOM 1558 N N . ASN A 1 191 ? -9.562 7.474 14.440 1.00 93.00 191 ASN A N 1
ATOM 1559 C CA . ASN A 1 191 ? -10.635 8.388 14.049 1.00 93.00 191 ASN A CA 1
ATOM 1560 C C . ASN A 1 191 ? -11.434 7.915 12.825 1.00 93.00 191 ASN A C 1
ATOM 1562 O O . ASN A 1 191 ? -12.634 8.184 12.738 1.00 93.00 191 ASN A O 1
ATOM 1566 N N . TYR A 1 192 ? -10.790 7.247 11.863 1.00 95.06 192 TYR A N 1
ATOM 1567 C CA . TYR A 1 192 ? -11.416 6.927 10.574 1.00 95.06 192 TYR A CA 1
ATOM 1568 C C . TYR A 1 192 ? -11.746 5.439 10.395 1.00 95.06 192 TYR A C 1
ATOM 1570 O O . TYR A 1 192 ? -12.695 5.103 9.691 1.00 95.06 192 TYR A O 1
ATOM 1578 N N . CYS A 1 193 ? -11.010 4.524 11.029 1.00 92.81 193 CYS A N 1
ATOM 1579 C CA . CYS A 1 193 ? -11.083 3.088 10.731 1.00 92.81 193 CYS A CA 1
ATOM 1580 C C . CYS A 1 193 ? -11.913 2.320 11.774 1.00 92.81 193 CYS A C 1
ATOM 1582 O O . CYS A 1 193 ? -11.468 1.319 12.329 1.00 92.81 193 CYS A O 1
ATOM 1584 N N . THR A 1 194 ? -13.136 2.778 12.052 1.00 90.75 194 THR A N 1
ATOM 1585 C CA . THR A 1 194 ? -13.949 2.261 13.174 1.00 90.75 194 THR A CA 1
ATOM 1586 C C . THR A 1 194 ? -14.537 0.858 12.970 1.00 90.75 194 THR A C 1
ATOM 1588 O O . THR A 1 194 ? -15.050 0.276 13.919 1.00 90.75 194 THR A O 1
ATOM 1591 N N . LYS A 1 195 ? -14.477 0.308 11.750 1.00 93.62 195 LYS A N 1
ATOM 1592 C CA . LYS A 1 195 ? -14.963 -1.043 11.392 1.00 93.62 195 LYS A CA 1
ATOM 1593 C C . LYS A 1 195 ? -13.829 -2.023 11.094 1.00 93.62 195 LYS A C 1
ATOM 1595 O O . LYS A 1 195 ? -13.950 -2.912 10.249 1.00 93.62 195 LYS A O 1
ATOM 1600 N N . ILE A 1 196 ? -12.679 -1.798 11.716 1.00 94.50 196 ILE A N 1
ATOM 1601 C CA . ILE A 1 196 ? -11.515 -2.634 11.484 1.00 94.50 196 ILE A CA 1
ATOM 1602 C C . ILE A 1 196 ? -11.702 -4.009 12.130 1.00 94.50 196 ILE A C 1
ATOM 1604 O O . ILE A 1 196 ? -12.049 -4.129 13.301 1.00 94.50 196 ILE A O 1
ATOM 1608 N N . GLU A 1 197 ? -11.463 -5.050 11.344 1.00 95.56 197 GLU A N 1
ATOM 1609 C CA . GLU A 1 197 ? -11.549 -6.452 11.752 1.00 95.56 197 GLU A CA 1
ATOM 1610 C C . GLU A 1 197 ? -10.147 -7.047 11.962 1.00 95.56 197 GLU A C 1
ATOM 1612 O O . GLU A 1 197 ? -9.956 -7.930 12.799 1.00 95.56 197 GLU A O 1
ATOM 1617 N N . GLU A 1 198 ? -9.153 -6.554 11.220 1.00 96.31 198 GLU A N 1
ATOM 1618 C CA . GLU A 1 198 ? -7.762 -6.995 11.283 1.00 96.31 198 GLU A CA 1
ATOM 1619 C C . GLU A 1 198 ? -6.812 -5.796 11.328 1.00 96.31 198 GLU A C 1
ATOM 1621 O O . GLU A 1 198 ? -6.818 -4.948 10.434 1.00 96.31 198 GLU A O 1
ATOM 1626 N N . LEU A 1 199 ? -5.959 -5.747 12.347 1.00 94.94 199 LEU A N 1
ATOM 1627 C CA . LEU A 1 199 ? -4.996 -4.671 12.537 1.00 94.94 199 LEU A CA 1
ATOM 1628 C C . LEU A 1 199 ? -3.625 -5.256 12.864 1.00 94.94 199 LEU A C 1
ATOM 1630 O O . LEU A 1 199 ? -3.458 -5.988 13.838 1.00 94.94 199 LEU A O 1
ATOM 1634 N N . THR A 1 200 ? -2.640 -4.955 12.025 1.00 94.44 200 THR A N 1
ATOM 1635 C CA . THR A 1 200 ? -1.236 -5.292 12.259 1.00 94.44 200 THR A CA 1
ATOM 1636 C C . THR A 1 200 ? -0.389 -4.035 12.216 1.00 94.44 200 THR A C 1
ATOM 1638 O O . THR A 1 200 ? -0.347 -3.361 11.187 1.00 94.44 200 THR A O 1
ATOM 1641 N N . LEU A 1 201 ? 0.266 -3.713 13.327 1.00 92.81 201 LEU A N 1
ATOM 1642 C CA . LEU A 1 201 ? 1.056 -2.496 13.482 1.00 92.81 201 LEU A CA 1
ATOM 1643 C C . LEU A 1 201 ? 2.423 -2.844 14.073 1.00 92.81 201 LEU A C 1
ATOM 1645 O O . LEU A 1 201 ? 2.504 -3.344 15.190 1.00 92.81 201 LEU A O 1
ATOM 1649 N N . HIS A 1 202 ? 3.497 -2.565 13.344 1.00 89.50 202 HIS A N 1
ATOM 1650 C CA . HIS A 1 202 ? 4.861 -2.738 13.849 1.00 89.50 202 HIS A CA 1
ATOM 1651 C C . HIS A 1 202 ? 5.427 -1.412 14.356 1.00 89.50 202 HIS A C 1
ATOM 1653 O O . HIS A 1 202 ? 5.054 -0.348 13.858 1.00 89.50 202 HIS A O 1
ATOM 1659 N N . ASN A 1 203 ? 6.361 -1.481 15.307 1.00 85.19 203 ASN A N 1
ATOM 1660 C CA . ASN A 1 203 ? 7.014 -0.315 15.903 1.00 85.19 203 ASN A CA 1
ATOM 1661 C C . ASN A 1 203 ? 5.992 0.620 16.574 1.00 85.19 203 ASN A C 1
ATOM 1663 O O . ASN A 1 203 ? 5.898 1.802 16.236 1.00 85.19 203 ASN A O 1
ATOM 1667 N N . LEU A 1 204 ? 5.182 0.075 17.487 1.00 86.00 204 LEU A N 1
ATOM 1668 C CA . LEU A 1 204 ? 4.325 0.869 18.373 1.00 86.00 204 LEU A CA 1
ATOM 1669 C C . LEU A 1 204 ? 5.055 1.198 19.674 1.00 86.00 204 LEU A C 1
ATOM 1671 O O . LEU A 1 204 ? 5.766 0.355 20.220 1.00 86.00 204 LEU A O 1
ATOM 1675 N N . ASN A 1 205 ? 4.830 2.400 20.206 1.00 87.25 205 ASN A N 1
ATOM 1676 C CA . ASN A 1 205 ? 5.245 2.724 21.570 1.00 87.25 205 ASN A CA 1
ATOM 1677 C C . ASN A 1 205 ? 4.207 2.222 22.606 1.00 87.25 205 ASN A C 1
ATOM 1679 O O . ASN A 1 205 ? 3.052 1.963 22.252 1.00 87.25 205 ASN A O 1
ATOM 1683 N N . PRO A 1 206 ? 4.578 2.096 23.896 1.00 86.50 206 PRO A N 1
ATOM 1684 C CA . PRO A 1 206 ? 3.665 1.596 24.928 1.00 86.50 206 PRO A CA 1
ATOM 1685 C C . PRO A 1 206 ? 2.372 2.413 25.083 1.00 86.50 206 PRO A C 1
ATOM 1687 O O . PRO A 1 206 ? 1.313 1.842 25.326 1.00 86.50 206 PRO A O 1
ATOM 1690 N N . GLU A 1 207 ? 2.432 3.735 24.911 1.00 87.94 207 GLU A N 1
ATOM 1691 C CA . GLU A 1 207 ? 1.270 4.628 25.029 1.00 87.94 207 GLU A CA 1
ATOM 1692 C C . GLU A 1 207 ? 0.232 4.362 23.930 1.00 87.94 207 GLU A C 1
ATOM 1694 O O . GLU A 1 207 ? -0.964 4.308 24.207 1.00 87.94 207 GLU A O 1
ATOM 1699 N N . GLN A 1 208 ? 0.685 4.126 22.695 1.00 88.12 208 GLN A N 1
ATOM 1700 C CA . GLN A 1 208 ? -0.163 3.733 21.570 1.00 88.12 208 GLN A CA 1
ATOM 1701 C C . GLN A 1 208 ? -0.809 2.371 21.824 1.00 88.12 208 GLN A C 1
ATOM 1703 O O . GLN A 1 208 ? -2.002 2.211 21.584 1.00 88.12 208 GLN A O 1
ATOM 1708 N N . VAL A 1 209 ? -0.055 1.401 22.355 1.00 84.00 209 VAL A N 1
ATOM 1709 C CA . VAL A 1 209 ? -0.606 0.082 22.710 1.00 84.00 209 VAL A CA 1
ATOM 1710 C C . VAL A 1 209 ? -1.703 0.218 23.771 1.00 84.00 209 VAL A C 1
ATOM 1712 O O . VAL A 1 209 ? -2.773 -0.366 23.615 1.00 84.00 209 VAL A O 1
ATOM 1715 N N 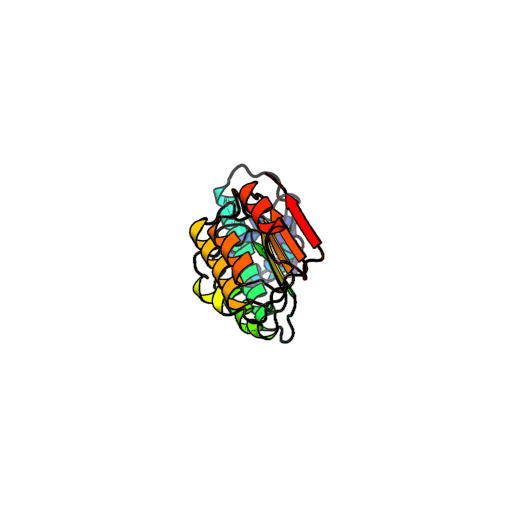. ILE A 1 210 ? -1.485 1.026 24.814 1.00 83.94 210 ILE A N 1
ATOM 1716 C CA . ILE A 1 210 ? -2.489 1.279 25.860 1.00 83.94 210 ILE A CA 1
ATOM 1717 C C . ILE A 1 210 ? -3.730 1.967 25.277 1.00 83.94 210 ILE A C 1
ATOM 1719 O O . ILE A 1 210 ? -4.849 1.550 25.570 1.00 83.94 210 ILE A O 1
ATOM 1723 N N . ALA A 1 211 ? -3.549 2.989 24.435 1.00 85.44 211 ALA A N 1
ATOM 1724 C CA . ALA A 1 211 ? -4.658 3.677 23.780 1.00 85.44 211 ALA A CA 1
ATOM 1725 C C . ALA A 1 211 ? -5.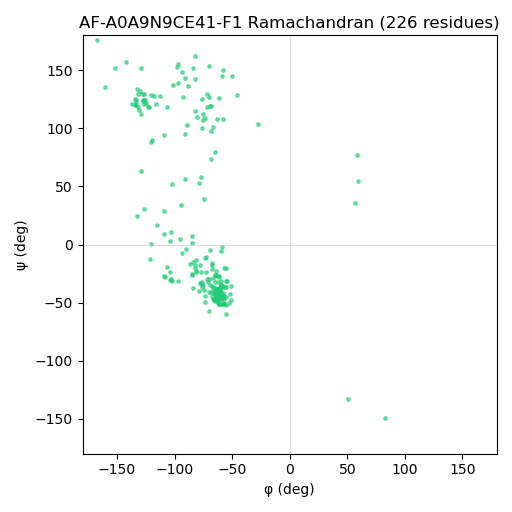506 2.707 22.941 1.00 85.44 211 ALA A C 1
ATOM 1727 O O . ALA A 1 211 ? -6.723 2.699 23.077 1.00 85.44 211 ALA A O 1
ATOM 1728 N N . MET A 1 212 ? -4.878 1.803 22.179 1.00 81.50 212 MET A N 1
ATOM 1729 C CA . MET A 1 212 ? -5.607 0.791 21.404 1.00 81.50 212 MET A CA 1
ATOM 1730 C C . MET A 1 212 ? -6.456 -0.151 22.251 1.00 81.50 212 MET A C 1
ATOM 1732 O O . MET A 1 212 ? -7.526 -0.554 21.807 1.00 81.50 212 MET A O 1
ATOM 1736 N N . ILE A 1 213 ? -5.965 -0.539 23.430 1.00 75.31 213 ILE A N 1
ATOM 1737 C CA . ILE A 1 213 ? -6.697 -1.420 24.349 1.00 75.31 213 ILE A CA 1
ATOM 1738 C C . ILE A 1 213 ? -7.913 -0.693 24.933 1.00 75.31 213 ILE A C 1
ATOM 1740 O O . ILE A 1 213 ? -8.950 -1.312 25.161 1.00 75.31 213 ILE A O 1
ATOM 1744 N N . ASN A 1 214 ? -7.780 0.611 25.174 1.00 81.19 214 ASN A N 1
ATOM 1745 C CA . ASN A 1 214 ? -8.836 1.434 25.755 1.00 81.19 214 ASN A CA 1
ATOM 1746 C C . ASN A 1 214 ? -9.864 1.917 24.721 1.00 81.19 214 ASN A C 1
ATOM 1748 O O . ASN A 1 214 ? -10.973 2.292 25.102 1.00 81.19 214 ASN A O 1
ATOM 1752 N N . ASP A 1 215 ? -9.507 1.917 23.437 1.00 77.62 215 ASP A N 1
ATOM 1753 C CA . ASP A 1 215 ? -10.378 2.355 22.356 1.00 77.62 215 ASP A CA 1
ATOM 1754 C C . ASP A 1 215 ? -11.341 1.261 21.869 1.00 77.62 215 ASP A C 1
ATOM 1756 O O . ASP A 1 215 ? -11.097 0.056 21.911 1.00 77.62 215 ASP A O 1
ATOM 1760 N N . ASN A 1 216 ? -12.480 1.724 21.359 1.00 63.41 216 ASN A N 1
ATOM 1761 C CA . ASN A 1 216 ? -13.668 0.939 21.035 1.00 63.41 216 ASN A CA 1
ATOM 1762 C C . ASN A 1 216 ? -13.572 0.161 19.706 1.00 63.41 216 ASN A C 1
ATOM 1764 O O . ASN A 1 216 ? -14.459 0.244 18.851 1.00 63.41 216 ASN A O 1
ATOM 1768 N N . PHE A 1 217 ? -12.518 -0.632 19.520 1.00 81.81 217 PHE A N 1
ATOM 1769 C CA . PHE A 1 217 ? -12.377 -1.557 18.392 1.00 81.81 217 PHE A CA 1
ATOM 1770 C C . PHE A 1 217 ? -13.223 -2.830 18.570 1.00 81.81 217 PHE A C 1
ATOM 1772 O O .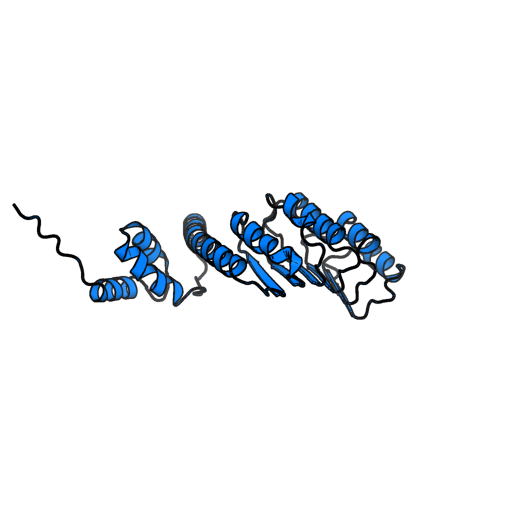 PHE A 1 217 ? -12.719 -3.950 18.557 1.00 81.81 217 PHE A O 1
ATOM 1779 N N . TYR A 1 218 ? -14.539 -2.672 18.722 1.00 84.50 218 TYR A N 1
ATOM 1780 C CA . TYR A 1 218 ? -15.454 -3.783 19.014 1.00 84.50 218 TYR A CA 1
ATOM 1781 C C . TYR A 1 218 ? -15.542 -4.837 17.900 1.00 84.50 218 TYR A C 1
ATOM 1783 O O . TYR A 1 218 ? -15.929 -5.975 18.157 1.00 84.50 218 TYR A O 1
ATOM 1791 N N . GLU A 1 219 ? -15.210 -4.462 16.662 1.00 87.88 219 GLU A N 1
ATOM 1792 C CA . GLU A 1 219 ? -15.223 -5.370 15.508 1.00 87.88 219 GLU A CA 1
ATOM 1793 C C . GLU A 1 219 ? -13.875 -6.082 15.286 1.00 87.88 219 GLU A C 1
ATOM 1795 O O . GLU A 1 219 ? -13.789 -6.955 14.419 1.00 87.88 219 GLU A O 1
ATOM 1800 N N . LEU A 1 220 ? -12.837 -5.763 16.071 1.00 90.56 220 LEU A N 1
ATOM 1801 C CA . LEU A 1 220 ? -11.484 -6.282 15.881 1.00 90.56 220 LEU A CA 1
ATOM 1802 C C . LEU A 1 220 ? -11.400 -7.759 16.266 1.00 90.56 220 LEU A C 1
ATOM 1804 O O . LEU A 1 220 ? -11.602 -8.155 17.411 1.00 90.56 220 LEU A O 1
ATOM 1808 N N . ARG A 1 221 ? -11.065 -8.589 15.280 1.00 92.31 221 ARG A N 1
ATOM 1809 C CA . ARG A 1 221 ? -10.943 -10.048 15.415 1.00 92.31 221 ARG A CA 1
ATOM 1810 C C . ARG A 1 221 ? -9.496 -10.495 15.484 1.00 92.31 221 ARG A C 1
ATOM 1812 O O . ARG A 1 221 ? -9.202 -11.542 16.056 1.00 92.31 221 ARG A O 1
ATOM 1819 N N . ARG A 1 222 ? -8.596 -9.742 14.850 1.00 91.06 222 ARG A N 1
ATOM 1820 C CA . ARG A 1 222 ? -7.161 -10.021 14.838 1.00 91.06 222 ARG A CA 1
ATOM 1821 C C . ARG A 1 222 ? -6.387 -8.751 15.100 1.00 91.06 222 ARG A C 1
ATOM 1823 O O . ARG A 1 222 ? -6.443 -7.815 14.308 1.00 91.06 222 ARG A O 1
ATOM 1830 N N . PHE A 1 223 ? -5.615 -8.775 16.172 1.00 90.69 223 PHE A N 1
ATOM 1831 C CA . PHE A 1 223 ? -4.645 -7.746 16.477 1.00 90.69 223 PHE A CA 1
ATOM 1832 C C . PHE A 1 223 ? -3.259 -8.376 16.546 1.00 90.69 223 PHE A C 1
ATOM 1834 O O . PHE A 1 223 ? -3.064 -9.386 17.220 1.00 90.69 223 PHE A O 1
ATOM 1841 N N . SER A 1 224 ? -2.310 -7.803 15.817 1.00 90.69 224 SER A N 1
ATOM 1842 C CA . SER A 1 224 ? -0.903 -8.179 15.869 1.00 90.69 224 SER A CA 1
ATOM 1843 C C . SER A 1 224 ? -0.077 -6.911 15.991 1.00 90.69 224 SER A C 1
ATOM 1845 O O . SER A 1 224 ? -0.313 -5.931 15.285 1.00 90.69 224 SER A O 1
ATOM 1847 N N . PHE A 1 225 ? 0.885 -6.917 16.900 1.00 88.62 225 PHE A N 1
ATOM 1848 C CA . PHE A 1 225 ? 1.840 -5.835 17.009 1.00 88.62 225 PHE A CA 1
ATOM 1849 C C . PHE A 1 225 ? 3.215 -6.378 17.353 1.00 88.62 225 PHE A C 1
ATOM 1851 O O . PHE A 1 225 ? 3.336 -7.480 17.891 1.00 88.62 225 PHE A O 1
ATOM 1858 N N . ASP A 1 226 ? 4.229 -5.591 17.021 1.00 81.06 226 ASP A N 1
ATOM 1859 C CA . ASP A 1 226 ? 5.604 -5.831 17.434 1.00 81.06 226 ASP A CA 1
ATOM 1860 C C . ASP A 1 226 ? 6.154 -4.554 18.071 1.00 81.06 226 ASP A C 1
ATOM 1862 O O . ASP A 1 226 ? 6.012 -3.456 17.513 1.00 81.06 226 ASP A O 1
ATOM 1866 N N . SER A 1 227 ? 6.728 -4.699 19.262 1.00 65.50 227 SER A N 1
ATOM 1867 C CA . SER A 1 227 ? 7.438 -3.627 19.949 1.00 65.50 227 SER A CA 1
ATOM 1868 C C . SER A 1 227 ? 8.895 -3.682 19.503 1.00 65.50 227 SER A C 1
ATOM 1870 O O . SER A 1 227 ? 9.634 -4.570 19.931 1.00 65.50 227 SER A O 1
ATOM 1872 N N . GLY A 1 228 ? 9.267 -2.763 18.611 1.00 58.03 228 GLY A N 1
ATOM 1873 C CA . GLY A 1 228 ? 10.660 -2.550 18.216 1.00 58.03 228 GLY A CA 1
ATOM 1874 C C . GLY A 1 228 ? 11.517 -1.983 19.340 1.00 58.03 228 GLY A C 1
ATOM 1875 O O . GLY A 1 228 ? 10.947 -1.378 20.278 1.00 58.03 228 GLY A O 1
#

Organism: NCBI:txid1213867

pLDDT: mean 80.88, std 14.69, range [41.81, 97.88]

Secondary structure (DSSP, 8-state):
------PPPHHHHHHHHHHHSBTTBSHHHHHHTTT-HHHHHHHHHHHHHSTT------S-HHHHHHHHHHHHHHHHHHHHHHHHH-TT--EEEEE--SS---HHHHHHHHTTTTT--EEEEES---TT-GGGGGG-TT--EEEEE--TTS-HHHHHHHHHHHHHHHGGG--EEEEE-SS---HHHHHHHHHH-TT-SEEEEES--HHHHHHHHHS--TT--EEEEE--

Foldseek 3Di:
DPPDDPDDDLVVLLVVQVVVPDLADPLSLVVQCVPDPSSVVNSVVVCVVCLPRPHPDDPDPVSVVVVCQVSVVVVLQVLLVVLLPDQQAAEDADADDDDDDNVSVLVSVLNCLVRHAEYAYHQDECQPPLVSLLSNQQHQYYHYEDPPHYPQVRVLSSLLNVLQNNFCSHAEYAYHDPPADDPSNLVSCLPGHLQHQYDEGEQYDPVSVVVVVVGDNVNHNYYHYYHD

Nearest PDB structures (foldseek):
  8iah-assembly1_Y  TM=4.512E-01  e=2.084E-02  Sus scrofa
  6jl6-assembly2_D  TM=2.954E-01  e=4.201E+00  Trypanosoma cruzi
  6jkq-assembly2_F  TM=2.579E-01  e=7.020E+00  Trypanosoma cruzi
  2xja-assembly1_A  TM=2.915E-01  e=8.820E+00  Mycobacterium tuberculosis H37Rv

Radius of gyration: 22.51 Å; Cα contacts (8 Å, |Δi|>4): 332; chains: 1; bounding box: 46×31×82 Å

InterPro domains:
  IPR032675 Leucine-rich repeat domain superfamily [G3DSA:3.80.10.10] (47-228)